Protein AF-A0AAD0PWM8-F1 (afdb_monomer)

Mean predicted aligned error: 6.26 Å

Sequence (193 aa):
MFSSSTVPCSITHVCRHTETVNISYRFTKEKEQEKAALAKTLCSKCSKKLEELFKNPGETVFDLVLPPLRGSDKQVAWANKLRDQRWAHHGALLQTVSLQDDKDPLTLPLYRALLAFGSMDDARFWIDTRDNKLGHWGLKSDVEFFIKEPGYGVVVGEFSPYGRLKKFNPSLLGQIMRAELPTLEASDQPQAV

pLDDT: mean 88.61, std 13.74, range [32.25, 98.19]

Organism: NCBI:txid629260

Foldseek 3Di:
DQDWDWDWDWAQALLRDIDTDIDTDRDPVVVVVVSVVRNLADDPVLLVVLQVCLVPLAQDFAPDPQDQADDPPVLSVVLVVLLVVQSRSLRSNLVVLLPDDPPRSQSLLLNLQSVLSRNDRYSVLSVVCVVPRCGSVLSRVSSSVLSDDPPPPDPDDCNGSLNVCVPPPVVVNVVSNPDDRDDCDDPPDPPDD

Secondary structure (DSSP, 8-state):
--PPEEEEEEEE-TTS-EEEEEEEESSHHHHHHHHHHHTTS--HHHHHHHHHHHHS--SSPP---PPPPBS-HHHHHHHHHHHHHHHHHHHHHHHHHHTS-TTSTTHHHHHHHHHHHHT--BHHHHHHTSSS---HHHHHHHHHHHHSPTT------TTSHHHHHHHH-HHHHHHHHH--PPP----------

Radius of gyration: 19.45 Å; Cα contacts (8 Å, |Δi|>4): 237; chains: 1; bounding box: 32×47×71 Å

Solvent-accessible surface area (backbone atoms only — not comparable to full-atom values): 11086 Å² total; per-residue (Å²): 134,87,72,70,48,72,46,82,39,83,40,58,17,64,58,71,47,71,49,78,44,77,48,73,28,82,47,73,67,53,45,54,50,49,52,57,51,52,28,65,31,66,42,72,68,59,48,49,53,50,44,53,40,60,76,56,22,66,87,58,57,44,94,68,86,62,57,77,56,47,68,54,73,72,45,27,62,52,19,49,59,52,43,57,70,49,39,57,54,48,24,4,30,37,33,53,37,45,73,49,64,80,84,43,71,59,34,61,27,44,39,38,38,38,49,40,54,56,58,56,33,50,15,60,57,45,58,74,32,60,89,62,62,84,42,59,71,51,50,50,52,36,24,43,54,62,62,49,64,94,82,65,89,67,89,62,55,62,87,38,48,62,29,32,26,59,75,78,36,46,67,60,44,54,52,45,73,66,58,74,74,67,77,88,72,76,92,76,71,81,83,83,128

Structure (mmCIF, N/CA/C/O backbone):
data_AF-A0AAD0PWM8-F1
#
_entry.id   AF-A0AAD0PWM8-F1
#
loop_
_atom_site.group_PDB
_atom_site.id
_atom_site.type_symbol
_atom_site.label_atom_id
_atom_site.label_alt_id
_atom_site.label_comp_id
_atom_site.label_asym_id
_atom_site.label_entity_id
_atom_site.label_seq_id
_atom_site.pdbx_PDB_ins_code
_atom_site.Cartn_x
_atom_site.Cartn_y
_atom_site.Cartn_z
_atom_site.occupancy
_atom_site.B_iso_or_equiv
_atom_site.auth_seq_id
_atom_site.auth_comp_id
_atom_site.auth_asym_id
_atom_site.auth_atom_id
_atom_site.pdbx_PDB_model_num
ATOM 1 N N . MET A 1 1 ? 3.452 14.785 -40.583 1.00 53.78 1 MET A N 1
ATOM 2 C CA . MET A 1 1 ? 2.874 13.790 -39.654 1.00 53.78 1 MET A CA 1
ATOM 3 C C . MET A 1 1 ? 4.031 13.023 -39.042 1.00 53.78 1 MET A C 1
ATOM 5 O O . MET A 1 1 ? 4.803 12.456 -39.800 1.00 53.78 1 MET A O 1
ATOM 9 N N . PHE A 1 2 ? 4.216 13.066 -37.723 1.00 58.22 2 PHE A N 1
ATOM 10 C CA . PHE A 1 2 ? 5.246 12.257 -37.065 1.00 58.22 2 PHE A CA 1
ATOM 11 C C . PHE A 1 2 ? 4.626 10.912 -36.682 1.00 58.22 2 PHE A C 1
ATOM 13 O O . PHE A 1 2 ? 3.703 10.876 -35.869 1.00 58.22 2 PHE A O 1
ATOM 20 N N . SER A 1 3 ? 5.086 9.831 -37.309 1.00 76.81 3 SER A N 1
ATOM 21 C CA . SER A 1 3 ? 4.639 8.471 -37.001 1.00 76.81 3 SER A CA 1
ATOM 22 C C . SER A 1 3 ? 5.206 8.025 -35.654 1.00 76.81 3 SER A C 1
ATOM 24 O O . SER A 1 3 ? 6.398 8.183 -35.397 1.00 76.81 3 SER A O 1
ATOM 26 N N . SER A 1 4 ? 4.361 7.468 -34.787 1.00 84.25 4 SER A N 1
ATOM 27 C CA . SER A 1 4 ? 4.814 6.820 -33.555 1.00 84.25 4 SER A CA 1
ATOM 28 C C . SER A 1 4 ? 5.583 5.545 -33.892 1.00 84.25 4 SER A C 1
ATOM 30 O O . SER A 1 4 ? 5.117 4.743 -34.700 1.00 84.25 4 SER A O 1
ATOM 32 N N . SER A 1 5 ? 6.736 5.350 -33.257 1.00 88.75 5 SER A N 1
ATOM 33 C CA . SER A 1 5 ? 7.494 4.099 -33.318 1.00 88.75 5 SER A CA 1
ATOM 34 C C . SER A 1 5 ? 7.204 3.271 -32.071 1.00 88.75 5 SER A C 1
ATOM 36 O O . SER A 1 5 ? 7.132 3.826 -30.975 1.00 88.75 5 SER A O 1
ATOM 38 N N . THR A 1 6 ? 7.068 1.956 -32.224 1.00 93.44 6 THR A N 1
ATOM 39 C CA . THR A 1 6 ? 6.909 1.015 -31.109 1.00 93.44 6 THR A CA 1
ATOM 40 C C . THR A 1 6 ? 8.110 0.088 -31.082 1.00 93.44 6 THR A C 1
ATOM 42 O O . THR A 1 6 ? 8.434 -0.525 -32.097 1.00 93.44 6 THR A O 1
ATOM 45 N N . VAL A 1 7 ? 8.782 -0.011 -29.935 1.00 93.12 7 VAL A N 1
ATOM 46 C CA . VAL A 1 7 ? 9.960 -0.876 -29.778 1.00 93.12 7 VAL A CA 1
ATOM 47 C C . VAL A 1 7 ? 9.882 -1.686 -28.483 1.00 93.12 7 VAL A C 1
ATOM 49 O O . VAL A 1 7 ? 9.453 -1.143 -27.458 1.00 93.12 7 VAL A O 1
ATOM 52 N N . PRO A 1 8 ? 10.325 -2.956 -28.490 1.00 95.62 8 PRO A N 1
ATOM 53 C CA . PRO A 1 8 ? 10.473 -3.726 -27.264 1.00 95.62 8 PRO A CA 1
ATOM 54 C C . PRO A 1 8 ? 11.617 -3.147 -26.424 1.00 95.62 8 PRO A C 1
ATOM 56 O O . PRO A 1 8 ? 12.717 -2.901 -26.922 1.00 95.62 8 PRO A O 1
ATOM 59 N N . CYS A 1 9 ? 11.361 -2.921 -25.139 1.00 94.19 9 CYS A N 1
ATOM 60 C CA . CYS A 1 9 ? 12.338 -2.448 -24.165 1.00 94.19 9 CYS A CA 1
ATOM 61 C C . CYS A 1 9 ? 12.381 -3.401 -22.971 1.00 94.19 9 CYS A C 1
ATOM 63 O O . CYS A 1 9 ? 11.340 -3.748 -22.424 1.00 94.19 9 CYS A O 1
ATOM 65 N N . SER A 1 10 ? 13.583 -3.780 -22.542 1.00 96.62 10 SER A N 1
ATOM 66 C CA . SER A 1 10 ? 13.791 -4.520 -21.294 1.00 96.62 10 SER A CA 1
ATOM 67 C C . SER A 1 10 ? 13.790 -3.546 -20.113 1.00 96.62 10 SER A C 1
ATOM 69 O O . SER A 1 10 ? 14.585 -2.601 -20.107 1.00 96.62 10 SER A O 1
ATOM 71 N N . ILE A 1 11 ? 12.886 -3.744 -19.151 1.00 96.00 11 ILE A N 1
ATOM 72 C CA . ILE A 1 11 ? 12.698 -2.881 -17.978 1.00 96.00 11 ILE A CA 1
ATOM 73 C C . ILE A 1 11 ? 12.864 -3.710 -16.712 1.00 96.00 11 ILE A C 1
ATOM 75 O O . ILE A 1 11 ? 12.186 -4.719 -16.544 1.00 96.00 11 ILE A O 1
ATOM 79 N N . THR A 1 12 ? 13.720 -3.258 -15.797 1.00 95.19 12 THR A N 1
ATOM 80 C CA . THR A 1 12 ? 13.779 -3.787 -14.429 1.00 95.19 12 THR A CA 1
ATOM 81 C C . THR A 1 12 ? 12.863 -2.961 -13.531 1.00 95.19 12 THR A C 1
ATOM 83 O O . THR A 1 12 ? 13.030 -1.750 -13.402 1.00 95.19 12 THR A O 1
ATOM 86 N N . HIS A 1 13 ? 11.882 -3.629 -12.932 1.00 93.88 13 HIS A N 1
ATOM 87 C CA . HIS A 1 13 ? 10.842 -3.038 -12.089 1.00 93.88 13 HIS A CA 1
ATOM 88 C C . HIS A 1 13 ? 11.281 -2.911 -10.627 1.00 93.88 13 HIS A C 1
ATOM 90 O O . HIS A 1 13 ? 12.277 -3.507 -10.212 1.00 93.88 13 HIS A O 1
ATOM 96 N N . VAL A 1 14 ? 10.489 -2.213 -9.802 1.00 92.00 14 VAL A N 1
ATOM 97 C CA . VAL A 1 14 ? 10.793 -2.048 -8.363 1.00 92.00 14 VAL A CA 1
ATOM 98 C C . VAL A 1 14 ? 10.846 -3.384 -7.620 1.00 92.00 14 VAL A C 1
ATOM 100 O O . VAL A 1 14 ? 11.649 -3.557 -6.712 1.00 92.00 14 VAL A O 1
ATOM 103 N N . CYS A 1 15 ? 10.062 -4.371 -8.060 1.00 91.75 15 CYS A N 1
ATOM 104 C CA . CYS A 1 15 ? 10.095 -5.739 -7.537 1.00 91.75 15 CYS A CA 1
ATOM 105 C C . CYS A 1 15 ? 11.317 -6.555 -8.004 1.00 91.75 15 CYS A C 1
ATOM 107 O O . CYS A 1 15 ? 11.337 -7.766 -7.813 1.00 91.75 15 CYS A O 1
ATOM 109 N N . ARG A 1 16 ? 12.306 -5.923 -8.657 1.00 91.56 16 ARG A N 1
ATOM 110 C CA . ARG A 1 16 ? 13.559 -6.510 -9.177 1.00 91.56 16 ARG A CA 1
ATOM 111 C C . ARG A 1 16 ? 13.406 -7.540 -10.301 1.00 91.56 16 ARG A C 1
ATOM 113 O O . ARG A 1 16 ? 14.396 -8.093 -10.766 1.00 91.56 16 ARG A O 1
ATOM 120 N N . HIS A 1 17 ? 12.189 -7.763 -10.784 1.00 93.50 17 HIS A N 1
ATOM 121 C CA . HIS A 1 17 ? 11.943 -8.552 -11.985 1.00 93.50 17 HIS A CA 1
ATOM 122 C C . HIS A 1 17 ? 12.166 -7.711 -13.243 1.00 93.50 17 HIS A C 1
ATOM 124 O O . HIS A 1 17 ? 11.827 -6.525 -13.272 1.00 93.50 17 HIS A O 1
ATOM 130 N N . THR A 1 18 ? 12.680 -8.351 -14.290 1.00 96.06 18 THR A N 1
ATOM 131 C CA . THR A 1 18 ? 12.839 -7.744 -15.613 1.00 96.06 18 THR A CA 1
ATOM 132 C C . THR A 1 18 ? 11.768 -8.275 -16.561 1.00 96.06 18 THR A C 1
ATOM 134 O O . THR A 1 18 ? 11.595 -9.488 -16.668 1.00 96.06 18 THR A O 1
ATOM 137 N N . GLU A 1 19 ? 11.062 -7.387 -17.260 1.00 95.38 19 GLU A N 1
ATOM 138 C CA . GLU A 1 19 ? 10.112 -7.747 -18.320 1.00 95.38 19 GLU A CA 1
ATOM 139 C C . GLU A 1 19 ? 10.361 -6.935 -19.593 1.00 95.38 19 GLU A C 1
ATOM 141 O O . GLU A 1 19 ? 10.941 -5.848 -19.569 1.00 95.38 19 GLU A O 1
ATOM 146 N N . THR A 1 20 ? 9.951 -7.496 -20.732 1.00 96.81 20 THR A N 1
ATOM 147 C CA . THR A 1 20 ? 10.007 -6.798 -22.019 1.00 96.81 20 THR A CA 1
ATOM 148 C C . THR A 1 20 ? 8.669 -6.119 -22.274 1.00 96.81 20 THR A C 1
ATOM 150 O O . THR A 1 20 ? 7.650 -6.796 -22.398 1.00 96.81 20 THR A O 1
ATOM 153 N N . VAL A 1 21 ? 8.679 -4.790 -22.375 1.00 94.88 21 VAL A N 1
ATOM 154 C CA . VAL A 1 21 ? 7.489 -3.962 -22.611 1.00 94.88 21 VAL A CA 1
ATOM 155 C C . VAL A 1 21 ? 7.628 -3.238 -23.944 1.00 94.88 21 VAL A C 1
ATOM 157 O O . VAL A 1 21 ? 8.684 -2.689 -24.262 1.00 94.88 21 VAL A O 1
ATOM 160 N N . ASN A 1 22 ? 6.555 -3.219 -24.731 1.00 95.25 22 ASN A N 1
ATOM 161 C CA . ASN A 1 22 ? 6.502 -2.442 -25.964 1.00 95.25 22 ASN A CA 1
ATOM 162 C C . ASN A 1 22 ? 6.200 -0.979 -25.638 1.00 95.25 22 ASN A C 1
ATOM 164 O O . ASN A 1 22 ? 5.104 -0.659 -25.184 1.00 95.25 22 ASN A O 1
ATOM 168 N N . ILE A 1 23 ? 7.161 -0.093 -25.896 1.00 94.12 23 ILE A N 1
ATOM 169 C CA . ILE A 1 23 ? 7.011 1.347 -25.670 1.00 94.12 23 ILE A CA 1
ATOM 170 C C . ILE A 1 23 ? 6.749 2.026 -27.006 1.00 94.12 23 ILE A C 1
ATOM 172 O O . ILE A 1 23 ? 7.560 1.926 -27.930 1.00 94.12 23 ILE A O 1
ATOM 176 N N . SER A 1 24 ? 5.620 2.728 -27.086 1.00 92.69 24 SER A N 1
ATOM 177 C CA . SER A 1 24 ? 5.262 3.564 -28.231 1.00 92.69 24 SER A CA 1
ATOM 178 C C . SER A 1 24 ? 5.636 5.012 -27.940 1.00 92.69 24 SER A C 1
ATOM 180 O O . SER A 1 24 ? 5.216 5.561 -26.927 1.00 92.69 24 SER A O 1
ATOM 182 N N . TYR A 1 25 ? 6.425 5.634 -28.813 1.00 92.44 25 TYR A N 1
ATOM 183 C CA . TYR A 1 25 ? 6.934 6.990 -28.611 1.00 92.44 25 TYR A CA 1
ATOM 184 C C . TYR A 1 25 ? 7.015 7.763 -29.929 1.00 92.44 25 TYR A C 1
ATOM 186 O O . TYR A 1 25 ? 7.121 7.179 -31.011 1.00 92.44 25 TYR A O 1
ATOM 194 N N . ARG A 1 26 ? 6.974 9.095 -29.844 1.00 90.31 26 ARG A N 1
ATOM 195 C CA . ARG A 1 26 ? 7.242 10.001 -30.973 1.00 90.31 26 ARG A CA 1
ATOM 196 C C . ARG A 1 26 ? 8.658 10.557 -30.899 1.00 90.31 26 ARG A C 1
ATOM 198 O O . ARG A 1 26 ? 9.306 10.717 -31.927 1.00 90.31 26 ARG A O 1
ATOM 205 N N . PHE A 1 27 ? 9.154 10.796 -29.684 1.00 91.81 27 PHE A N 1
ATOM 206 C CA . PHE A 1 27 ? 10.503 11.303 -29.433 1.00 91.81 27 PHE A CA 1
ATOM 207 C C . PHE A 1 27 ? 11.272 10.404 -28.462 1.00 91.81 27 PHE A C 1
ATOM 209 O O . PHE A 1 27 ? 10.703 9.859 -27.519 1.00 91.81 27 PHE A O 1
ATOM 216 N N . THR A 1 28 ? 12.592 10.298 -28.629 1.00 89.56 28 THR A N 1
ATOM 217 C CA . THR A 1 28 ? 13.455 9.488 -27.745 1.00 89.56 28 THR A CA 1
ATOM 218 C C . THR A 1 28 ? 13.319 9.878 -26.270 1.00 89.56 28 THR A C 1
ATOM 220 O O . THR A 1 28 ? 13.382 9.020 -25.395 1.00 89.56 28 THR A O 1
ATOM 223 N N . LYS A 1 29 ? 13.067 11.162 -25.981 1.00 92.56 29 LYS A N 1
ATOM 224 C CA . LYS A 1 29 ? 12.818 11.645 -24.617 1.00 92.56 29 LYS A CA 1
ATOM 225 C C . LYS A 1 29 ? 11.582 10.999 -23.982 1.00 92.56 29 LYS A C 1
ATOM 227 O O . LYS A 1 29 ? 11.647 10.628 -22.817 1.00 92.56 29 LYS A O 1
ATOM 232 N N . GLU A 1 30 ? 10.491 10.840 -24.732 1.00 91.88 30 GLU A N 1
ATOM 233 C CA . GLU A 1 30 ? 9.262 10.196 -24.241 1.00 91.88 30 GLU A CA 1
ATOM 234 C C . GLU A 1 30 ? 9.515 8.721 -23.929 1.00 91.88 30 GLU A C 1
ATOM 236 O O . GLU A 1 30 ? 9.108 8.236 -22.881 1.00 91.88 30 GLU A O 1
ATOM 241 N N . LYS A 1 31 ? 10.270 8.028 -24.791 1.00 92.56 31 LYS A N 1
ATOM 242 C CA . LYS A 1 31 ? 10.689 6.646 -24.539 1.00 92.56 31 LYS A CA 1
ATOM 243 C C . LYS A 1 31 ? 11.446 6.519 -23.217 1.00 92.56 31 LYS A C 1
ATOM 245 O O . LYS A 1 31 ? 11.129 5.642 -22.422 1.00 92.56 31 LYS A O 1
ATOM 250 N N . GLU A 1 32 ? 12.447 7.364 -22.972 1.00 93.69 32 GLU A N 1
ATOM 251 C CA . GLU A 1 32 ? 13.223 7.287 -21.727 1.00 93.69 32 GLU A CA 1
ATOM 252 C C . GLU A 1 32 ? 12.395 7.686 -20.495 1.00 93.69 32 GLU A C 1
ATOM 254 O O . GLU A 1 32 ? 12.563 7.095 -19.429 1.00 93.69 32 GLU A O 1
ATOM 259 N N . GLN A 1 33 ? 11.451 8.622 -20.638 1.00 92.25 33 GLN A N 1
ATOM 260 C CA . GLN A 1 33 ? 10.490 8.949 -19.581 1.00 92.25 33 GLN A CA 1
ATOM 261 C C . GLN A 1 33 ? 9.572 7.765 -19.256 1.00 92.25 33 GLN A C 1
ATOM 263 O O . GLN A 1 33 ? 9.393 7.455 -18.080 1.00 92.25 33 GLN A O 1
ATOM 268 N N . GLU A 1 34 ? 9.055 7.073 -20.271 1.00 93.25 34 GLU A N 1
ATOM 269 C CA . GLU A 1 34 ? 8.207 5.892 -20.101 1.00 93.25 34 GLU A CA 1
ATOM 270 C C . GLU A 1 34 ? 8.982 4.742 -19.450 1.00 93.25 34 GLU A C 1
ATOM 272 O O . GLU A 1 34 ? 8.522 4.155 -18.473 1.00 93.25 34 GLU A O 1
ATOM 277 N N . LYS A 1 35 ? 10.217 4.474 -19.900 1.00 93.88 35 LYS A N 1
ATOM 278 C CA . LYS A 1 35 ? 11.105 3.490 -19.257 1.00 93.88 35 LYS A CA 1
ATOM 279 C C . LYS A 1 35 ? 11.314 3.810 -17.778 1.00 93.88 35 LYS A C 1
ATOM 281 O O . LYS A 1 35 ? 11.214 2.924 -16.932 1.00 93.88 35 LYS A O 1
ATOM 286 N N . ALA A 1 36 ? 11.590 5.077 -17.464 1.00 91.44 36 ALA A N 1
ATOM 287 C CA . ALA A 1 36 ? 11.776 5.524 -16.091 1.00 91.44 36 ALA A CA 1
ATOM 288 C C . ALA A 1 36 ? 10.483 5.423 -15.265 1.00 91.44 36 ALA A C 1
ATOM 290 O O . ALA A 1 36 ? 10.559 5.153 -14.070 1.00 91.44 36 ALA A O 1
ATOM 291 N N . ALA A 1 37 ? 9.308 5.637 -15.861 1.00 90.06 37 ALA A N 1
ATOM 292 C CA . ALA A 1 37 ? 8.022 5.463 -15.191 1.00 90.06 37 ALA A CA 1
ATOM 293 C C . ALA A 1 37 ? 7.735 3.981 -14.902 1.00 90.06 37 ALA A C 1
ATOM 295 O O . ALA A 1 37 ? 7.437 3.634 -13.760 1.00 90.06 37 ALA A O 1
ATOM 296 N N . LEU A 1 38 ? 7.914 3.103 -15.892 1.00 92.75 38 LEU A N 1
ATOM 297 C CA . LEU A 1 38 ? 7.702 1.659 -15.758 1.00 92.75 38 LEU A CA 1
ATOM 298 C C . LEU A 1 38 ? 8.640 1.030 -14.724 1.00 92.75 38 LEU A C 1
ATOM 300 O O . LEU A 1 38 ? 8.181 0.255 -13.885 1.00 92.75 38 LEU A O 1
ATOM 304 N N . ALA A 1 39 ? 9.912 1.445 -14.687 1.00 92.44 39 ALA A N 1
ATOM 305 C CA . ALA A 1 39 ? 10.880 0.993 -13.684 1.00 92.44 39 ALA A CA 1
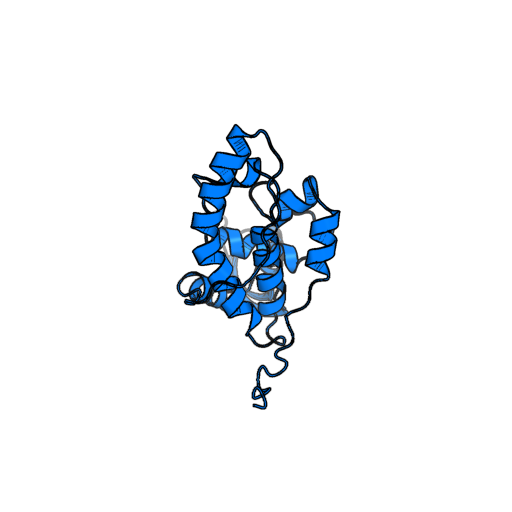ATOM 306 C C . ALA A 1 39 ? 10.442 1.288 -12.234 1.00 92.44 39 ALA A C 1
ATOM 308 O O . ALA A 1 39 ? 10.913 0.646 -11.299 1.00 92.44 39 ALA A O 1
ATOM 309 N N . LYS A 1 40 ? 9.511 2.235 -12.036 1.00 90.12 40 LYS A N 1
ATOM 310 C CA . LYS A 1 40 ? 8.940 2.613 -10.732 1.00 90.12 40 LYS A CA 1
ATOM 311 C C . LYS A 1 40 ? 7.657 1.849 -10.392 1.00 90.12 40 LYS A C 1
ATOM 313 O O . LYS A 1 40 ? 7.026 2.171 -9.391 1.00 90.12 40 LYS A O 1
ATOM 318 N N . THR A 1 41 ? 7.243 0.874 -11.187 1.00 92.75 41 THR A N 1
ATOM 319 C CA . THR A 1 41 ? 6.013 0.101 -10.955 1.00 92.75 41 THR A CA 1
ATOM 320 C C . THR A 1 41 ? 6.329 -1.369 -10.722 1.00 92.75 41 THR A C 1
ATOM 322 O O . THR A 1 41 ? 7.420 -1.821 -11.071 1.00 92.75 41 THR A O 1
ATOM 325 N N . LEU A 1 42 ? 5.403 -2.128 -10.128 1.00 94.50 42 LEU A N 1
ATOM 326 C CA . LEU A 1 42 ? 5.497 -3.594 -10.132 1.00 94.50 42 LEU A CA 1
ATOM 327 C C . LEU A 1 42 ? 5.470 -4.127 -11.570 1.00 94.50 42 LEU A C 1
ATOM 329 O O . LEU A 1 42 ? 4.742 -3.594 -12.405 1.00 94.50 42 LEU A O 1
ATOM 333 N N . 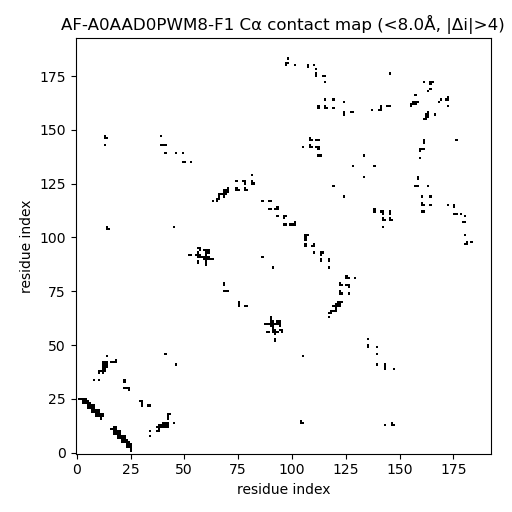CYS A 1 43 ? 6.200 -5.214 -11.834 1.00 95.12 43 CYS A N 1
ATOM 334 C CA . CYS A 1 43 ? 6.060 -5.932 -13.100 1.00 95.12 43 CYS A CA 1
ATOM 335 C C . CYS A 1 43 ? 4.661 -6.555 -13.223 1.00 95.12 43 CYS A C 1
ATOM 337 O O . CYS A 1 43 ? 3.958 -6.771 -12.224 1.00 95.12 43 CYS A O 1
ATOM 339 N N . SER A 1 44 ? 4.272 -6.913 -14.445 1.00 95.38 44 SER A N 1
ATOM 340 C CA . SER A 1 44 ? 2.969 -7.513 -14.746 1.00 95.38 44 SER A CA 1
ATOM 341 C C . SER A 1 44 ? 2.672 -8.770 -13.915 1.00 95.38 44 SER A C 1
ATOM 343 O O . SER A 1 44 ? 1.560 -8.923 -13.408 1.00 95.38 44 SER A O 1
ATOM 345 N N . LYS A 1 45 ? 3.669 -9.642 -13.702 1.00 95.75 45 LYS A N 1
ATOM 346 C CA . LYS A 1 45 ? 3.534 -10.869 -12.896 1.00 95.75 45 LYS A CA 1
ATOM 347 C C . LYS A 1 45 ? 3.221 -10.566 -11.427 1.00 95.75 45 LYS A C 1
ATOM 349 O O . LYS A 1 45 ? 2.278 -11.132 -10.881 1.00 95.75 45 LYS A O 1
ATOM 354 N N . CYS A 1 46 ? 3.972 -9.661 -10.794 1.00 95.19 46 CYS A N 1
ATOM 355 C CA . CYS A 1 46 ? 3.730 -9.268 -9.401 1.00 95.19 46 CYS A CA 1
ATOM 356 C C . CYS A 1 46 ? 2.397 -8.531 -9.244 1.00 95.19 46 CYS A C 1
ATOM 358 O O . CYS A 1 46 ? 1.689 -8.756 -8.267 1.00 95.19 46 CYS A O 1
ATOM 360 N N . SER A 1 47 ? 2.030 -7.690 -10.217 1.00 95.56 47 SER A N 1
ATOM 361 C CA . SER A 1 47 ? 0.738 -7.001 -10.218 1.00 95.56 47 SER A CA 1
ATOM 362 C C . SER A 1 47 ? -0.432 -7.987 -10.276 1.00 95.56 47 SER A C 1
ATOM 364 O O . SER A 1 47 ? -1.379 -7.837 -9.510 1.00 95.56 47 SER A O 1
ATOM 366 N N . LYS A 1 48 ? -0.358 -9.009 -11.142 1.00 96.06 48 LYS A N 1
ATOM 367 C CA . LYS A 1 48 ? -1.379 -10.066 -11.232 1.00 96.06 48 LYS A CA 1
ATOM 368 C C . LYS A 1 48 ? -1.451 -10.904 -9.961 1.00 96.06 48 LYS A C 1
ATOM 370 O O . LYS A 1 48 ? -2.543 -11.115 -9.451 1.00 96.06 48 LYS A O 1
ATOM 375 N N . LYS A 1 49 ? -0.302 -11.304 -9.403 1.00 94.94 49 LYS A N 1
ATOM 376 C CA . LYS A 1 49 ? -0.261 -12.031 -8.125 1.00 94.94 49 LYS A CA 1
ATOM 377 C C . LYS A 1 49 ? -0.951 -11.236 -7.008 1.00 94.94 49 LYS A C 1
ATOM 379 O O . LYS A 1 49 ? -1.751 -11.796 -6.269 1.00 94.94 49 LYS A O 1
ATOM 384 N N . LEU A 1 50 ? -0.676 -9.933 -6.893 1.00 95.69 50 LEU A N 1
ATOM 385 C CA . LEU A 1 50 ? -1.342 -9.069 -5.910 1.00 95.69 50 LEU A CA 1
ATOM 386 C C . LEU A 1 50 ? -2.856 -9.028 -6.139 1.00 95.69 50 LEU A C 1
ATOM 388 O O . LEU A 1 50 ? -3.618 -9.137 -5.185 1.00 95.69 50 LEU A O 1
ATOM 392 N N . GLU A 1 51 ? -3.296 -8.887 -7.390 1.00 96.69 51 GLU A N 1
ATOM 393 C CA . GLU A 1 51 ? -4.718 -8.887 -7.741 1.00 96.69 51 GLU A CA 1
ATOM 394 C C . GLU A 1 51 ? -5.409 -10.210 -7.367 1.00 96.69 51 GLU A C 1
ATOM 396 O O . GLU A 1 51 ? -6.506 -10.192 -6.811 1.00 96.69 51 GLU A O 1
ATOM 401 N N . GLU A 1 52 ? -4.769 -11.348 -7.636 1.00 95.88 52 GLU A N 1
ATOM 402 C CA . GLU A 1 52 ? -5.270 -12.682 -7.287 1.00 95.88 52 GLU A CA 1
ATOM 403 C C . GLU A 1 52 ? -5.384 -12.874 -5.773 1.00 95.88 52 GLU A C 1
ATOM 405 O O . GLU A 1 52 ? -6.418 -13.349 -5.297 1.00 95.88 52 GLU A O 1
ATOM 410 N N . LEU A 1 53 ? -4.367 -12.443 -5.020 1.00 94.81 53 LEU A N 1
ATOM 411 C CA . LEU A 1 53 ? -4.390 -12.451 -3.556 1.00 94.81 53 LEU A CA 1
ATOM 412 C C . LEU A 1 53 ? -5.480 -11.529 -3.009 1.00 94.81 53 LEU A C 1
ATOM 414 O O . LEU A 1 53 ? -6.205 -11.904 -2.097 1.00 94.81 53 LEU A O 1
ATOM 418 N N . PHE A 1 54 ? -5.649 -10.340 -3.587 1.00 96.00 54 PHE A N 1
ATOM 419 C CA . PHE A 1 54 ? -6.700 -9.414 -3.172 1.00 96.00 54 PHE A CA 1
ATOM 420 C C . PHE A 1 54 ? -8.100 -9.972 -3.455 1.00 96.00 54 PHE A C 1
ATOM 422 O O . PHE A 1 54 ? -9.017 -9.786 -2.667 1.00 96.00 54 PHE A O 1
ATOM 429 N N . LYS A 1 55 ? -8.296 -10.677 -4.573 1.00 96.12 55 LYS A N 1
ATOM 430 C CA . LYS A 1 55 ? -9.577 -11.335 -4.874 1.00 96.12 55 LYS A CA 1
ATOM 431 C C . LYS A 1 55 ? -9.874 -12.488 -3.914 1.00 96.12 55 LYS A C 1
ATOM 433 O O . LYS A 1 55 ? -11.039 -12.702 -3.591 1.00 96.12 55 LYS A O 1
ATOM 438 N N . ASN A 1 56 ? -8.838 -13.189 -3.454 1.00 94.88 56 ASN A N 1
ATOM 439 C CA . ASN A 1 56 ? -8.941 -14.362 -2.589 1.00 94.88 56 ASN A CA 1
ATOM 440 C C . ASN A 1 56 ? -8.069 -14.174 -1.332 1.00 94.88 56 ASN A C 1
ATOM 442 O O . ASN A 1 56 ? -7.021 -14.810 -1.214 1.00 94.88 56 ASN A O 1
ATOM 446 N N . PRO A 1 57 ? -8.474 -13.299 -0.391 1.00 91.62 57 PRO A N 1
ATOM 447 C CA . PRO A 1 57 ? -7.641 -12.903 0.745 1.00 91.62 57 PRO A CA 1
ATOM 448 C C . PRO A 1 57 ? -7.459 -14.006 1.798 1.00 91.62 57 PRO A C 1
ATOM 450 O O . PRO A 1 57 ? -6.663 -13.825 2.710 1.00 91.62 57 PRO A O 1
ATOM 453 N N . GLY A 1 58 ? -8.165 -15.134 1.688 1.00 92.50 58 GLY A N 1
ATOM 454 C CA . GLY A 1 58 ? -8.251 -16.166 2.723 1.00 92.50 58 GLY A CA 1
ATOM 455 C C . GLY A 1 58 ? -9.451 -15.959 3.651 1.00 92.50 58 GLY A C 1
ATOM 456 O O . GLY A 1 58 ? -10.232 -15.023 3.477 1.00 92.50 58 GLY A O 1
ATOM 457 N N . GLU A 1 59 ? -9.610 -16.861 4.619 1.00 91.00 59 GLU A N 1
ATOM 458 C CA . GLU A 1 59 ? -10.768 -16.886 5.530 1.00 91.00 59 GLU A CA 1
ATOM 459 C C . GLU A 1 59 ? -10.425 -16.391 6.942 1.00 91.00 59 GLU A C 1
ATOM 461 O O . GLU A 1 59 ? -11.264 -15.798 7.620 1.00 91.00 59 GLU A O 1
ATOM 466 N N . THR A 1 60 ? -9.181 -16.594 7.377 1.00 93.19 60 THR A N 1
ATOM 467 C CA . THR A 1 60 ? -8.721 -16.236 8.722 1.00 93.19 60 THR A CA 1
ATOM 468 C C . THR A 1 60 ? -8.195 -14.811 8.750 1.00 93.19 60 THR A C 1
ATOM 470 O O . THR A 1 60 ? -7.287 -14.481 7.995 1.00 93.19 60 THR A O 1
ATOM 473 N N . VAL A 1 61 ? -8.718 -13.982 9.653 1.00 93.94 61 VAL A N 1
ATOM 474 C CA . VAL A 1 61 ? -8.245 -12.607 9.871 1.00 93.94 61 VAL A CA 1
ATOM 475 C C . VAL A 1 61 ? -7.015 -12.621 10.777 1.00 93.94 61 VAL A C 1
ATOM 477 O O . VAL A 1 61 ? -7.040 -13.247 11.833 1.00 93.94 61 VAL A O 1
ATOM 480 N N . PHE A 1 62 ? -5.959 -11.909 10.381 1.00 93.06 62 PHE A N 1
ATOM 481 C CA . PHE A 1 62 ? -4.754 -11.743 11.193 1.00 93.06 62 PHE A CA 1
ATOM 482 C C . PHE A 1 62 ? -5.082 -11.055 12.523 1.00 93.06 62 PHE A C 1
ATOM 484 O O . PHE A 1 62 ? -5.741 -10.007 12.530 1.00 93.06 62 PHE A O 1
ATOM 491 N N . ASP A 1 63 ? -4.583 -11.615 13.627 1.00 90.00 63 ASP A N 1
ATOM 492 C CA . ASP A 1 63 ? -4.783 -11.096 14.986 1.00 90.00 63 ASP A CA 1
ATOM 493 C C . ASP A 1 63 ? -3.900 -9.864 15.248 1.00 90.00 63 ASP A C 1
ATOM 495 O O . ASP A 1 63 ? -2.915 -9.883 15.986 1.00 90.00 63 ASP A O 1
ATOM 499 N N . LEU A 1 64 ? -4.217 -8.771 14.550 1.00 91.12 64 LEU A N 1
ATOM 500 C CA . LEU A 1 64 ? -3.599 -7.471 14.767 1.00 91.12 64 LEU A CA 1
ATOM 501 C C . LEU A 1 64 ? -4.414 -6.695 15.798 1.00 91.12 64 LEU A C 1
ATOM 503 O O . LEU A 1 64 ? -5.578 -6.362 15.559 1.00 91.12 64 LEU A O 1
ATOM 507 N N . VAL A 1 65 ? -3.767 -6.290 16.889 1.00 92.50 65 VAL A N 1
ATOM 508 C CA . VAL A 1 65 ? -4.353 -5.335 17.833 1.00 92.50 65 VAL A CA 1
ATOM 509 C C . VAL A 1 65 ? -4.486 -3.973 17.145 1.00 92.50 65 VAL A C 1
ATOM 511 O O . VAL A 1 65 ? -3.511 -3.236 16.985 1.00 92.50 65 VAL A O 1
ATOM 514 N N . LEU A 1 66 ? -5.705 -3.633 16.720 1.00 93.19 66 LEU A N 1
ATOM 515 C CA . LEU A 1 66 ? -5.988 -2.365 16.052 1.00 93.19 66 LEU A CA 1
ATOM 516 C C . LEU A 1 66 ? -5.876 -1.197 17.049 1.00 93.19 66 LEU A C 1
ATOM 518 O O . LEU A 1 66 ? -6.557 -1.207 18.078 1.00 93.19 66 LEU A O 1
ATOM 522 N N . PRO A 1 67 ? -5.081 -0.150 16.756 1.00 94.81 67 PRO A N 1
ATOM 523 C CA . PRO A 1 67 ? -4.882 0.952 17.691 1.00 94.81 67 PRO A CA 1
ATOM 524 C C . PRO A 1 67 ? -6.178 1.747 17.920 1.00 94.81 67 PRO A C 1
ATOM 526 O O . PRO A 1 67 ? -7.049 1.788 17.045 1.00 94.81 67 PRO A O 1
ATOM 529 N N . PRO A 1 68 ? -6.342 2.426 19.065 1.00 96.00 68 PRO A N 1
ATOM 530 C CA . PRO A 1 68 ? -7.454 3.351 19.249 1.00 96.00 68 PRO A CA 1
ATOM 531 C C . PRO A 1 68 ? -7.380 4.495 18.226 1.00 96.00 68 PRO A C 1
ATOM 533 O O . PRO A 1 68 ? -6.303 5.013 17.934 1.00 96.00 68 PRO A O 1
ATOM 536 N N . LEU A 1 69 ? -8.531 4.896 17.676 1.00 96.81 69 LEU A N 1
ATOM 537 C CA . LEU A 1 69 ? -8.589 5.977 16.691 1.00 96.81 69 LEU A CA 1
ATOM 538 C C . LEU A 1 69 ? -8.535 7.357 17.363 1.00 96.81 69 LEU A C 1
ATOM 540 O O . LEU A 1 69 ? -9.223 7.615 18.348 1.00 96.81 69 LEU A O 1
ATOM 544 N N . ARG A 1 70 ? -7.770 8.271 16.768 1.00 95.69 70 ARG A N 1
ATOM 545 C CA . ARG A 1 70 ? -7.677 9.693 17.098 1.00 95.69 70 ARG A CA 1
ATOM 546 C C . ARG A 1 70 ? -8.710 10.485 16.297 1.00 95.69 70 ARG A C 1
ATOM 548 O O . ARG A 1 70 ? -8.824 10.323 15.082 1.00 95.69 70 ARG A O 1
ATOM 555 N N . GLY A 1 71 ? -9.442 11.373 16.962 1.00 95.69 71 GLY A N 1
ATOM 556 C CA . GLY A 1 71 ? -10.477 12.218 16.361 1.00 95.69 71 GLY A CA 1
ATOM 557 C C . GLY A 1 71 ? -11.487 12.686 17.407 1.00 95.69 71 GLY A C 1
ATOM 558 O O . GLY A 1 71 ? -11.304 12.434 18.593 1.00 95.69 71 GLY A O 1
ATOM 559 N N . SER A 1 72 ? -12.559 13.358 16.979 1.00 97.44 72 SER A N 1
ATOM 560 C CA . SER A 1 72 ? -13.699 13.610 17.879 1.00 97.44 72 SER A CA 1
ATOM 561 C C . SER A 1 72 ? -14.501 12.328 18.122 1.00 97.44 72 SER A C 1
ATOM 563 O O . SER A 1 72 ? -14.539 11.465 17.246 1.00 97.44 72 SER A O 1
ATOM 565 N N . ASP A 1 73 ? -15.216 12.228 19.244 1.00 96.88 73 ASP A N 1
ATOM 566 C CA . ASP A 1 73 ? -16.008 11.035 19.600 1.00 96.88 73 ASP A CA 1
ATOM 567 C C . ASP A 1 73 ? -16.957 10.592 18.479 1.00 96.88 73 ASP A C 1
ATOM 569 O O . ASP A 1 73 ? -17.059 9.408 18.153 1.00 96.88 73 ASP A O 1
ATOM 573 N N . LYS A 1 74 ? -17.602 11.559 17.810 1.00 95.81 74 LYS A N 1
ATOM 574 C CA . LYS A 1 74 ? -18.476 11.296 16.657 1.00 95.81 74 LYS A CA 1
ATOM 575 C C . LYS A 1 74 ? -17.708 10.706 15.471 1.00 95.81 74 LYS A C 1
ATOM 577 O O . LYS A 1 74 ? -18.202 9.785 14.824 1.00 95.81 74 LYS A O 1
ATOM 582 N N . GLN A 1 75 ? -16.514 11.227 15.180 1.00 97.62 75 GLN A N 1
ATOM 583 C CA . GLN A 1 75 ? -15.662 10.703 14.109 1.00 97.62 75 GLN A CA 1
ATOM 584 C C . GLN A 1 75 ? -15.151 9.307 14.448 1.00 97.62 75 GLN A C 1
ATOM 586 O O . GLN A 1 75 ? -15.230 8.426 13.602 1.00 97.62 75 GLN A O 1
ATOM 591 N N . VAL A 1 76 ? -14.682 9.091 15.676 1.00 98.19 76 VAL A N 1
ATOM 592 C CA . VAL A 1 76 ? -14.156 7.803 16.142 1.00 98.19 76 VAL A CA 1
ATOM 593 C C . VAL A 1 76 ? -15.228 6.718 16.071 1.00 98.19 76 VAL A C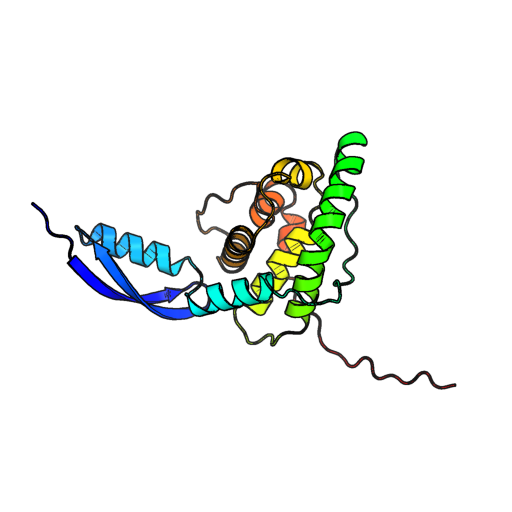 1
ATOM 595 O O . VAL A 1 76 ? -14.985 5.657 15.498 1.00 98.19 76 VAL A O 1
ATOM 598 N N . ALA A 1 77 ? -16.438 6.993 16.564 1.00 97.00 77 ALA A N 1
ATOM 599 C CA . ALA A 1 77 ? -17.540 6.033 16.526 1.00 97.00 77 ALA A CA 1
ATOM 600 C C . ALA A 1 77 ? -17.907 5.609 15.092 1.00 97.00 77 ALA A C 1
ATOM 602 O O . ALA A 1 77 ? -18.175 4.434 14.839 1.00 97.00 77 ALA A O 1
ATOM 603 N N . TRP A 1 78 ? -17.907 6.544 14.138 1.00 96.75 78 TRP A N 1
ATOM 604 C CA . TRP A 1 78 ? -18.172 6.227 12.733 1.00 96.75 78 TRP A CA 1
ATOM 605 C C . TRP A 1 78 ? -16.988 5.520 12.062 1.00 96.75 78 TRP A C 1
ATOM 607 O O . TRP A 1 78 ? -17.174 4.516 11.374 1.00 96.75 78 TRP A O 1
ATOM 617 N N . ALA A 1 79 ? -15.772 6.008 12.294 1.00 97.56 79 ALA A N 1
ATOM 618 C CA . ALA A 1 79 ? -14.553 5.466 11.716 1.00 97.56 79 ALA A CA 1
ATOM 619 C C . ALA A 1 79 ? -14.289 4.022 12.158 1.00 97.56 79 ALA A C 1
ATOM 621 O O . ALA A 1 79 ? -13.882 3.222 11.324 1.00 97.56 79 ALA A O 1
ATOM 622 N N . ASN A 1 80 ? -14.600 3.655 13.407 1.00 97.44 80 ASN A N 1
ATOM 623 C CA . ASN A 1 80 ? -14.516 2.263 13.863 1.00 97.44 80 ASN A CA 1
ATOM 624 C C . ASN A 1 80 ? -15.403 1.338 13.019 1.00 97.44 80 ASN A C 1
ATOM 626 O O . ASN A 1 80 ? -14.912 0.346 12.496 1.00 97.44 80 ASN A O 1
ATOM 630 N N . LYS A 1 81 ? -16.663 1.718 12.755 1.00 95.94 81 LYS A N 1
ATOM 631 C CA . LYS A 1 81 ? -17.557 0.924 11.889 1.00 95.94 81 LYS A CA 1
ATOM 632 C C . LYS A 1 81 ? -16.981 0.735 10.483 1.00 95.94 81 LYS A C 1
ATOM 634 O O . LYS A 1 81 ? -17.078 -0.348 9.916 1.00 95.94 81 LYS A O 1
ATOM 639 N N . LEU A 1 82 ? -16.394 1.791 9.913 1.00 95.69 82 LEU A N 1
ATOM 640 C CA . LEU A 1 82 ? -15.757 1.733 8.594 1.00 95.69 82 LEU A CA 1
ATOM 641 C C . LEU A 1 82 ? -14.498 0.858 8.610 1.00 95.69 82 LEU A C 1
ATOM 643 O O . LEU A 1 82 ? -14.259 0.120 7.654 1.00 95.69 82 LEU A O 1
ATOM 647 N N . ARG A 1 83 ? -13.702 0.941 9.680 1.00 96.06 83 ARG A N 1
ATOM 648 C CA . ARG A 1 83 ? -12.492 0.146 9.873 1.00 96.06 83 ARG A CA 1
ATOM 649 C C . ARG A 1 83 ? -12.820 -1.335 9.986 1.00 96.06 83 ARG A C 1
ATOM 651 O O . ARG A 1 83 ? -12.260 -2.105 9.216 1.00 96.06 83 ARG A O 1
ATOM 658 N N . ASP A 1 84 ? -13.767 -1.719 10.835 1.00 93.19 84 ASP A N 1
ATOM 659 C CA . ASP A 1 84 ? -14.127 -3.125 11.066 1.00 93.19 84 ASP A CA 1
ATOM 660 C C . ASP A 1 84 ? -14.610 -3.802 9.773 1.00 93.19 84 ASP A C 1
ATOM 662 O O . ASP A 1 84 ? -14.149 -4.884 9.410 1.00 93.19 84 ASP A O 1
ATOM 666 N N . GLN A 1 85 ? -15.457 -3.110 8.999 1.00 91.62 85 GLN A N 1
ATOM 667 C CA . GLN A 1 85 ? -15.944 -3.597 7.701 1.00 91.62 85 GLN A CA 1
ATOM 668 C C . GLN A 1 85 ? -14.820 -3.864 6.694 1.00 91.62 85 GLN A C 1
ATOM 670 O O . GLN A 1 85 ? -14.929 -4.749 5.847 1.00 91.62 85 GLN A O 1
ATOM 675 N N . ARG A 1 86 ? -13.753 -3.065 6.736 1.00 92.44 86 ARG A N 1
ATOM 676 C CA . ARG A 1 86 ? -12.638 -3.155 5.784 1.00 92.44 86 ARG A CA 1
ATOM 677 C C . ARG A 1 86 ? -11.551 -4.100 6.260 1.00 92.44 86 ARG A C 1
ATOM 679 O O . ARG A 1 86 ? -10.898 -4.735 5.428 1.00 92.44 86 ARG A O 1
ATOM 686 N N . TRP A 1 87 ? -11.358 -4.166 7.574 1.00 94.25 87 TRP A N 1
ATOM 687 C CA . TRP A 1 87 ? -10.334 -4.979 8.199 1.00 94.25 87 TRP A CA 1
ATOM 688 C C . TRP A 1 87 ? -10.613 -6.466 8.038 1.00 94.25 87 TRP A C 1
ATOM 690 O O . TRP A 1 87 ? -9.667 -7.212 7.853 1.00 94.25 87 TRP A O 1
ATOM 700 N N . ALA A 1 88 ? -11.876 -6.897 7.969 1.00 93.38 88 ALA A N 1
ATOM 701 C CA . ALA A 1 88 ? -12.193 -8.295 7.671 1.00 93.38 88 ALA A CA 1
ATOM 702 C C . ALA A 1 88 ? -11.478 -8.800 6.398 1.00 93.38 88 ALA A C 1
ATOM 704 O O . ALA A 1 88 ? -10.809 -9.827 6.418 1.00 93.38 88 ALA A O 1
ATOM 705 N N . HIS A 1 89 ? -11.537 -8.032 5.306 1.00 94.75 89 HIS A N 1
ATOM 706 C CA . HIS A 1 89 ? -10.881 -8.399 4.048 1.00 94.75 89 HIS A CA 1
ATOM 707 C C . HIS A 1 89 ? -9.356 -8.204 4.094 1.00 94.75 89 HIS A C 1
ATOM 709 O O . HIS A 1 89 ? -8.596 -9.087 3.707 1.00 94.75 89 HIS A O 1
ATOM 715 N N . HIS A 1 90 ? -8.890 -7.040 4.558 1.00 96.12 90 HIS A N 1
ATOM 716 C CA . HIS A 1 90 ? -7.459 -6.708 4.536 1.00 96.12 90 HIS A CA 1
ATOM 717 C C . HIS A 1 90 ? -6.656 -7.469 5.591 1.00 96.12 90 HIS A C 1
ATOM 719 O O . HIS A 1 90 ? -5.500 -7.799 5.355 1.00 96.12 90 HIS A O 1
ATOM 725 N N . GLY A 1 91 ? -7.262 -7.760 6.737 1.00 96.12 91 GLY A N 1
ATOM 726 C CA . GLY A 1 91 ? -6.692 -8.587 7.788 1.00 96.12 91 GLY A CA 1
ATOM 727 C C . GLY A 1 91 ? -6.628 -10.057 7.378 1.00 96.12 91 GLY A C 1
ATOM 728 O O . GLY A 1 91 ? -5.643 -10.714 7.695 1.00 96.12 91 GLY A O 1
ATOM 729 N N . ALA A 1 92 ? -7.599 -10.562 6.605 1.00 96.56 92 ALA A N 1
ATOM 730 C CA . ALA A 1 92 ? -7.471 -11.883 5.986 1.00 96.56 92 ALA A CA 1
ATOM 731 C C . ALA A 1 92 ? -6.308 -11.925 4.988 1.00 96.56 92 ALA A C 1
ATOM 733 O O . ALA A 1 92 ? -5.438 -12.793 5.061 1.00 96.56 92 ALA A O 1
ATOM 734 N N . LEU A 1 93 ? -6.209 -10.903 4.133 1.00 96.44 93 LEU A N 1
ATOM 735 C CA . LEU A 1 93 ? -5.092 -10.773 3.204 1.00 96.44 93 LEU A CA 1
ATOM 736 C C . LEU A 1 93 ? -3.746 -10.682 3.942 1.00 96.44 93 LEU A C 1
ATOM 738 O O . LEU A 1 93 ? -2.776 -11.307 3.521 1.00 96.44 93 LEU A O 1
ATOM 742 N N . LEU A 1 94 ? -3.689 -9.946 5.057 1.00 96.81 94 LEU A N 1
ATOM 743 C CA . LEU A 1 94 ? -2.503 -9.857 5.908 1.00 96.81 94 LEU A CA 1
ATOM 744 C C . LEU A 1 94 ? -2.108 -11.232 6.453 1.00 96.81 94 LEU A C 1
ATOM 746 O O . LEU A 1 94 ? -0.929 -11.571 6.394 1.00 96.81 94 LEU A O 1
ATOM 750 N N . GLN A 1 95 ? -3.074 -12.040 6.900 1.00 95.94 95 GLN A N 1
ATOM 751 C CA . GLN A 1 95 ? -2.827 -13.412 7.341 1.00 95.94 95 GLN A CA 1
ATOM 752 C C . GLN A 1 95 ? -2.225 -14.246 6.222 1.00 95.94 95 GLN A C 1
ATOM 754 O O . GLN A 1 95 ? -1.145 -14.809 6.390 1.00 95.94 95 GLN A O 1
ATOM 759 N N . THR A 1 96 ? -2.869 -14.267 5.059 1.00 94.56 96 THR A N 1
ATOM 760 C CA . 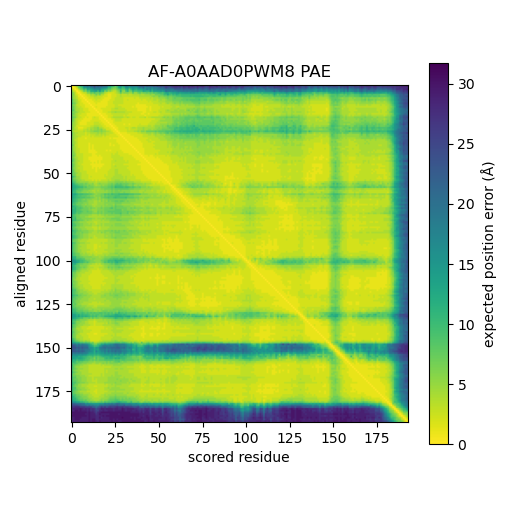THR A 1 96 ? -2.394 -15.030 3.904 1.00 94.56 96 THR A CA 1
ATOM 761 C C . THR A 1 96 ? -0.973 -14.635 3.510 1.00 94.56 96 THR A C 1
ATOM 763 O O . THR A 1 96 ? -0.153 -15.500 3.224 1.00 94.56 96 THR A O 1
ATOM 766 N N . VAL A 1 97 ? -0.655 -13.339 3.521 1.00 94.06 97 VAL A N 1
ATOM 767 C CA . VAL A 1 97 ? 0.681 -12.834 3.172 1.00 94.06 97 VAL A CA 1
ATOM 768 C C . VAL A 1 97 ? 1.707 -13.131 4.264 1.00 94.06 97 VAL A C 1
ATOM 770 O O . VAL A 1 97 ? 2.849 -13.436 3.941 1.00 94.06 97 VAL A O 1
ATOM 773 N N . SER A 1 98 ? 1.319 -13.094 5.541 1.00 91.81 98 SER A N 1
ATOM 774 C CA . SER A 1 98 ? 2.222 -13.396 6.661 1.00 91.81 98 SER A CA 1
ATOM 775 C C . SER A 1 98 ? 2.729 -14.841 6.663 1.00 91.81 98 SER A C 1
ATOM 777 O O . SER A 1 98 ? 3.774 -15.115 7.238 1.00 91.81 98 SER A O 1
ATOM 779 N N . LEU A 1 99 ? 2.002 -15.744 5.996 1.00 89.75 99 LEU A N 1
ATOM 780 C CA . LEU A 1 99 ? 2.344 -17.160 5.860 1.00 89.75 99 LEU A CA 1
ATOM 781 C C . LEU A 1 99 ? 3.101 -17.478 4.554 1.00 89.75 99 LEU A C 1
ATOM 783 O O . LEU A 1 99 ? 3.410 -18.641 4.298 1.00 89.75 99 LEU A O 1
ATOM 787 N N . GLN A 1 100 ? 3.345 -16.488 3.687 1.00 88.00 100 GLN A N 1
ATOM 788 C CA . GLN A 1 100 ? 4.038 -16.706 2.412 1.00 88.00 100 GLN A CA 1
ATOM 789 C C . GLN A 1 100 ? 5.561 -16.734 2.567 1.00 88.00 100 GLN A C 1
ATOM 791 O O . GLN A 1 100 ? 6.118 -16.217 3.530 1.00 88.00 100 GLN A O 1
ATOM 796 N N . ASP A 1 101 ? 6.221 -17.309 1.557 1.00 85.12 101 ASP A N 1
ATOM 797 C CA . ASP A 1 101 ? 7.679 -17.334 1.426 1.00 85.12 101 ASP A CA 1
ATOM 798 C C . ASP A 1 101 ? 8.267 -15.913 1.499 1.00 85.12 101 ASP A C 1
ATOM 800 O O . ASP A 1 101 ? 7.854 -15.005 0.761 1.00 85.12 101 ASP A O 1
ATOM 804 N N . ASP A 1 102 ? 9.245 -15.738 2.387 1.00 83.31 102 ASP A N 1
ATOM 805 C CA . ASP A 1 102 ? 9.963 -14.488 2.626 1.00 83.31 102 ASP A CA 1
ATOM 806 C C . ASP A 1 102 ? 10.922 -14.140 1.478 1.00 83.31 102 ASP A C 1
ATOM 808 O O . ASP A 1 102 ? 11.299 -12.978 1.305 1.00 83.31 102 ASP A O 1
ATOM 812 N N . LYS A 1 103 ? 11.262 -15.127 0.640 1.00 85.31 103 LYS A N 1
ATOM 813 C CA . LYS A 1 103 ? 12.095 -14.945 -0.554 1.00 85.31 103 LYS A CA 1
ATOM 814 C C . LYS A 1 103 ? 11.364 -14.266 -1.704 1.00 85.31 103 LYS A C 1
ATOM 816 O O . LYS A 1 103 ? 12.025 -13.769 -2.620 1.00 85.31 103 LYS A O 1
ATOM 821 N N . ASP A 1 104 ? 10.029 -14.244 -1.703 1.00 87.94 104 ASP A N 1
ATOM 822 C CA . ASP A 1 104 ? 9.291 -13.522 -2.738 1.00 87.94 104 ASP A CA 1
ATOM 823 C C . ASP A 1 104 ? 9.414 -12.003 -2.502 1.00 87.94 104 ASP A C 1
ATOM 825 O O . ASP A 1 104 ? 8.995 -11.497 -1.455 1.00 87.94 104 ASP A O 1
ATOM 829 N N . PRO A 1 105 ? 9.936 -11.237 -3.484 1.00 86.69 105 PRO A N 1
ATOM 830 C CA . PRO A 1 105 ? 10.114 -9.792 -3.356 1.00 86.69 105 PRO A CA 1
ATOM 831 C C . PRO A 1 105 ? 8.810 -9.013 -3.114 1.00 86.69 105 PRO A C 1
ATOM 833 O O . PRO A 1 105 ? 8.873 -7.839 -2.748 1.00 86.69 105 PRO A O 1
ATOM 836 N N . LEU A 1 106 ? 7.637 -9.617 -3.337 1.00 92.12 106 LEU A N 1
ATOM 837 C CA . LEU A 1 106 ? 6.334 -9.012 -3.068 1.00 92.12 106 LEU A CA 1
ATOM 838 C C . LEU A 1 106 ? 5.877 -9.180 -1.610 1.00 92.12 106 LEU A C 1
ATOM 840 O O . LEU A 1 106 ? 5.163 -8.305 -1.119 1.00 92.12 106 LEU A O 1
ATOM 844 N N . THR A 1 107 ? 6.268 -10.260 -0.924 1.00 93.94 107 THR A N 1
ATOM 845 C CA . THR A 1 107 ? 5.685 -10.654 0.371 1.00 93.94 107 THR A CA 1
ATOM 846 C C . THR A 1 107 ? 5.900 -9.586 1.438 1.00 93.94 107 THR A C 1
ATOM 848 O O . THR A 1 107 ? 4.937 -9.061 1.996 1.00 93.94 107 THR A O 1
ATOM 851 N N . LEU A 1 108 ? 7.153 -9.195 1.685 1.00 94.00 108 LEU A N 1
ATOM 852 C CA . LEU A 1 108 ? 7.485 -8.233 2.738 1.00 94.00 108 LEU A CA 1
ATOM 853 C C . LEU A 1 108 ? 6.893 -6.827 2.485 1.00 94.00 108 LEU A C 1
ATOM 855 O O . LEU A 1 108 ? 6.308 -6.251 3.407 1.00 94.00 108 LEU A O 1
ATOM 859 N N . PRO A 1 109 ? 6.975 -6.246 1.272 1.00 94.44 109 PRO A N 1
ATOM 860 C CA . PRO A 1 109 ? 6.319 -4.970 0.994 1.00 94.44 109 PRO A CA 1
ATOM 861 C C . PRO A 1 109 ? 4.792 -5.018 1.104 1.00 94.44 109 PRO A C 1
ATOM 863 O O . PRO A 1 109 ? 4.190 -4.067 1.605 1.00 94.44 109 PRO A O 1
ATOM 866 N N . LEU A 1 110 ? 4.161 -6.114 0.670 1.00 95.75 110 LEU A N 1
ATOM 867 C CA . LEU A 1 110 ? 2.717 -6.310 0.796 1.00 95.75 110 LEU A CA 1
ATOM 868 C C . LEU A 1 110 ? 2.287 -6.429 2.258 1.00 95.75 110 LEU A C 1
ATOM 870 O O . LEU A 1 110 ? 1.346 -5.753 2.673 1.00 95.75 110 LEU A O 1
ATOM 874 N N . TYR A 1 111 ? 3.028 -7.197 3.052 1.00 96.50 111 TYR A N 1
ATOM 875 C CA . TYR A 1 111 ? 2.838 -7.296 4.495 1.00 96.50 111 TYR A CA 1
ATOM 876 C C . TYR A 1 111 ? 2.893 -5.917 5.165 1.00 96.50 111 TYR A C 1
ATOM 878 O O . TYR A 1 111 ? 1.966 -5.525 5.871 1.00 96.50 111 TYR A O 1
ATOM 886 N N . ARG A 1 112 ? 3.925 -5.118 4.869 1.00 96.06 112 ARG A N 1
ATOM 887 C CA . ARG A 1 112 ? 4.080 -3.761 5.420 1.00 96.06 112 ARG A CA 1
ATOM 888 C C . ARG A 1 112 ? 2.966 -2.808 4.985 1.00 96.06 112 ARG A C 1
ATOM 890 O O . ARG A 1 112 ? 2.485 -2.030 5.807 1.00 96.06 112 ARG A O 1
ATOM 897 N N . ALA A 1 113 ? 2.521 -2.883 3.731 1.00 96.00 113 ALA A N 1
ATOM 898 C CA . ALA A 1 113 ? 1.397 -2.084 3.244 1.00 96.00 113 ALA A CA 1
ATOM 899 C C . ALA A 1 113 ? 0.093 -2.399 3.999 1.00 96.00 113 ALA A C 1
ATOM 901 O O . ALA A 1 113 ? -0.648 -1.489 4.374 1.00 96.00 113 ALA A O 1
ATOM 902 N N . LEU A 1 114 ? -0.161 -3.678 4.279 1.00 97.19 114 LEU A N 1
ATOM 903 C CA . LEU A 1 114 ? -1.336 -4.130 5.026 1.00 97.19 114 LEU A CA 1
ATOM 904 C C . LEU A 1 114 ? -1.240 -3.800 6.517 1.00 97.19 114 LEU A C 1
ATOM 906 O O . LEU A 1 114 ? -2.223 -3.338 7.099 1.00 97.19 114 LEU A O 1
ATOM 910 N N . LEU A 1 115 ? -0.053 -3.933 7.117 1.00 96.62 115 LEU A N 1
ATOM 911 C CA . LEU A 1 115 ? 0.206 -3.446 8.471 1.00 96.62 115 LEU A CA 1
ATOM 912 C C . LEU A 1 115 ? -0.058 -1.943 8.583 1.00 96.62 115 LEU A C 1
ATOM 914 O O . LEU A 1 115 ? -0.697 -1.513 9.539 1.00 96.62 115 LEU A O 1
ATOM 918 N N . ALA A 1 116 ? 0.377 -1.142 7.607 1.00 96.19 116 ALA A N 1
ATOM 919 C CA . ALA A 1 116 ? 0.120 0.298 7.581 1.00 96.19 116 ALA A CA 1
ATOM 920 C C . ALA A 1 116 ? -1.366 0.635 7.487 1.00 96.19 116 ALA A C 1
ATOM 922 O O . ALA A 1 116 ? -1.822 1.570 8.145 1.00 96.19 116 ALA A O 1
ATOM 923 N N . PHE A 1 117 ? -2.125 -0.136 6.711 1.00 96.56 117 PHE A N 1
ATOM 924 C CA . PHE A 1 117 ? -3.573 0.008 6.650 1.00 96.56 117 PHE A CA 1
ATOM 925 C C . PHE A 1 117 ? -4.244 -0.333 7.992 1.00 96.56 117 PHE A C 1
ATOM 927 O O . PHE A 1 117 ? -5.058 0.448 8.480 1.00 96.56 117 PHE A O 1
ATOM 934 N N . GLY A 1 118 ? -3.876 -1.457 8.617 1.00 95.88 118 GLY A N 1
ATOM 935 C CA . GLY A 1 118 ? -4.444 -1.895 9.901 1.00 95.88 118 GLY A CA 1
ATOM 936 C C . GLY A 1 118 ? -4.063 -1.013 11.084 1.00 95.88 118 GLY A C 1
ATOM 937 O O . GLY A 1 118 ? -4.891 -0.706 11.939 1.00 95.88 118 GLY A O 1
ATOM 938 N N . SER A 1 119 ? -2.825 -0.524 11.091 1.00 95.94 119 SER A N 1
ATOM 939 C CA . SER A 1 119 ? -2.283 0.332 12.152 1.00 95.94 119 SER A CA 1
ATOM 940 C C . SER A 1 119 ? -2.732 1.791 12.030 1.00 95.94 119 SER A C 1
ATOM 942 O O . SER A 1 119 ? -2.276 2.640 12.794 1.00 95.94 119 SER A O 1
ATOM 944 N N . MET A 1 120 ? -3.599 2.119 11.067 1.00 95.88 120 MET A N 1
ATOM 945 C CA . MET A 1 120 ? -4.055 3.486 10.863 1.00 95.88 120 MET A CA 1
ATOM 946 C C . MET A 1 120 ? -4.921 3.962 12.032 1.00 95.88 120 MET A C 1
ATOM 948 O O . MET A 1 120 ? -6.060 3.523 12.220 1.00 95.88 120 MET A O 1
ATOM 952 N N . ASP A 1 121 ? -4.379 4.921 12.776 1.00 95.19 121 ASP A N 1
ATOM 953 C CA . ASP A 1 121 ? -4.967 5.471 13.993 1.00 95.19 121 ASP A CA 1
ATOM 954 C C . ASP A 1 121 ? -5.741 6.779 13.767 1.00 95.19 121 ASP A C 1
ATOM 956 O O . ASP A 1 121 ? -6.254 7.355 14.714 1.00 95.19 121 ASP A O 1
ATOM 960 N N . ASP A 1 122 ? -5.849 7.282 12.538 1.00 95.69 122 ASP A N 1
ATOM 961 C CA . ASP A 1 122 ? -6.545 8.537 12.239 1.00 95.69 122 ASP A CA 1
ATOM 962 C C . ASP A 1 122 ? -7.995 8.286 11.797 1.00 95.69 122 ASP A C 1
ATOM 964 O O . ASP A 1 122 ? -8.243 7.753 10.713 1.00 95.69 122 ASP A O 1
ATOM 968 N N . ALA A 1 123 ? -8.977 8.726 12.594 1.00 97.06 123 ALA A N 1
ATOM 969 C CA . ALA A 1 123 ? -10.394 8.579 12.258 1.00 97.06 123 ALA A CA 1
ATOM 970 C C . ALA A 1 123 ? -10.761 9.254 10.925 1.00 97.06 123 ALA A C 1
ATOM 972 O O . ALA A 1 123 ? -11.623 8.755 10.196 1.00 97.06 123 ALA A O 1
ATOM 973 N N . ARG A 1 124 ? -10.103 10.369 10.570 1.00 95.56 124 ARG A N 1
ATOM 974 C CA . ARG A 1 124 ? -10.379 11.075 9.311 1.00 95.56 124 ARG A CA 1
ATOM 975 C C . ARG A 1 124 ? -10.000 10.238 8.101 1.00 95.56 124 ARG A C 1
ATOM 977 O O . ARG A 1 124 ? -10.760 10.238 7.147 1.00 95.56 124 ARG A O 1
ATOM 984 N N . PHE A 1 125 ? -8.910 9.470 8.146 1.00 95.12 125 PHE A N 1
ATOM 985 C CA . PHE A 1 125 ? -8.526 8.593 7.034 1.00 95.12 125 PHE A CA 1
ATOM 986 C C . PHE A 1 125 ? -9.664 7.642 6.641 1.00 95.12 125 PHE A C 1
ATOM 988 O O . PHE A 1 125 ? -10.014 7.525 5.464 1.00 95.12 125 PHE A O 1
ATOM 995 N N . TRP A 1 126 ? -10.281 6.995 7.631 1.00 95.94 126 TRP A N 1
ATOM 996 C CA . TRP A 1 126 ? -11.374 6.047 7.410 1.00 95.94 126 TRP A CA 1
ATOM 997 C C . TRP A 1 126 ? -12.611 6.724 6.808 1.00 95.94 126 TRP A C 1
ATOM 999 O O . TRP A 1 126 ? -13.242 6.168 5.909 1.00 95.94 126 TRP A O 1
ATOM 1009 N N . ILE A 1 127 ? -12.924 7.939 7.263 1.00 95.56 127 ILE A N 1
ATOM 1010 C CA . ILE A 1 127 ? -14.066 8.738 6.794 1.00 95.56 127 ILE A CA 1
ATOM 1011 C C . ILE A 1 127 ? -13.820 9.318 5.394 1.00 95.56 127 ILE A C 1
ATOM 1013 O O . ILE A 1 127 ? -14.714 9.280 4.546 1.00 95.56 127 ILE A O 1
ATOM 1017 N N . ASP A 1 128 ? -12.626 9.849 5.144 1.00 93.1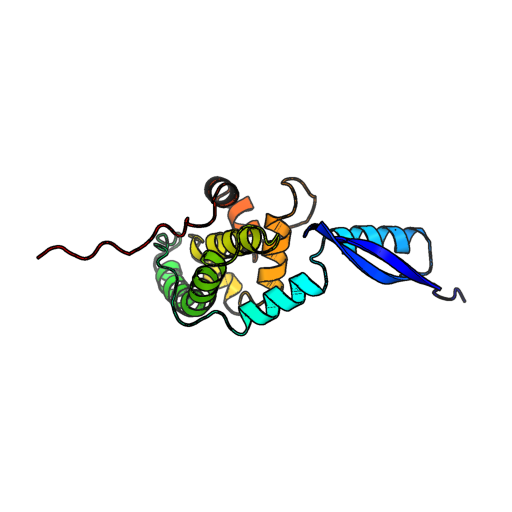2 128 ASP A N 1
ATOM 1018 C CA . ASP A 1 128 ? -12.230 10.495 3.891 1.00 93.12 128 ASP A CA 1
ATOM 1019 C C . ASP A 1 128 ? -12.160 9.470 2.751 1.00 93.12 128 ASP A C 1
ATOM 1021 O O . ASP A 1 128 ? -12.567 9.742 1.624 1.00 93.12 128 ASP A O 1
ATOM 1025 N N . THR A 1 129 ? -11.715 8.249 3.055 1.00 91.12 129 THR A N 1
ATOM 1026 C CA . THR A 1 129 ? -11.636 7.147 2.086 1.00 91.12 129 THR A CA 1
ATOM 1027 C C . THR A 1 129 ? -12.921 6.321 2.012 1.00 91.12 129 THR A C 1
ATOM 1029 O O . THR A 1 129 ? -12.925 5.285 1.350 1.00 91.12 129 THR A O 1
ATOM 1032 N N . ARG A 1 130 ? -14.019 6.712 2.683 1.00 90.56 130 ARG A N 1
ATOM 1033 C CA . ARG A 1 130 ? -15.241 5.884 2.804 1.00 90.56 130 ARG A CA 1
ATOM 1034 C C . ARG A 1 130 ? -15.808 5.435 1.445 1.00 90.56 130 ARG A C 1
ATOM 1036 O O . ARG A 1 130 ? -16.138 4.259 1.287 1.00 90.56 130 ARG A O 1
ATOM 1043 N N . ASP A 1 131 ? -15.831 6.357 0.482 1.00 87.25 131 ASP A N 1
ATOM 1044 C CA . ASP A 1 131 ? -16.417 6.176 -0.851 1.00 87.25 131 ASP A CA 1
ATOM 1045 C C . ASP A 1 131 ? -15.404 5.559 -1.830 1.00 87.25 131 ASP A C 1
ATOM 1047 O O . ASP A 1 131 ? -15.771 4.802 -2.725 1.00 87.25 131 ASP A O 1
ATOM 1051 N N . ASN A 1 132 ? -14.111 5.814 -1.610 1.00 82.56 132 ASN A N 1
ATOM 1052 C CA . ASN A 1 132 ? -13.009 5.253 -2.385 1.00 82.56 132 ASN A CA 1
ATOM 1053 C C . ASN A 1 132 ? -12.259 4.207 -1.550 1.00 82.56 132 ASN A C 1
ATOM 1055 O O . ASN A 1 132 ? -11.193 4.476 -0.991 1.00 82.56 132 ASN A O 1
ATOM 1059 N N . LYS A 1 133 ? -12.870 3.024 -1.409 1.00 81.69 133 LYS A N 1
ATOM 1060 C CA . LYS A 1 133 ? -12.281 1.896 -0.672 1.00 81.69 133 LYS A CA 1
ATOM 1061 C C . LYS A 1 133 ? -10.890 1.586 -1.231 1.00 81.69 133 LYS A C 1
ATOM 1063 O O . LYS A 1 133 ? -10.693 1.628 -2.445 1.00 81.69 133 LYS A O 1
ATOM 1068 N N . LEU A 1 134 ? -9.950 1.218 -0.358 1.00 83.44 134 LEU A N 1
ATOM 1069 C CA . LEU A 1 134 ? -8.638 0.732 -0.781 1.00 83.44 134 LEU A CA 1
ATOM 1070 C C . LEU A 1 134 ? -8.819 -0.597 -1.536 1.00 83.44 134 LEU A C 1
ATOM 1072 O O . LEU A 1 134 ? -8.907 -1.662 -0.939 1.00 83.44 134 LEU A O 1
ATOM 1076 N N . GLY A 1 135 ? -8.983 -0.519 -2.855 1.00 90.06 135 GLY A N 1
ATOM 1077 C CA . GLY A 1 135 ? -9.014 -1.678 -3.742 1.00 90.06 135 GLY A CA 1
ATOM 1078 C C . GLY A 1 135 ? -7.603 -2.147 -4.098 1.00 90.06 135 GLY A C 1
ATOM 1079 O O . GLY A 1 135 ? -6.616 -1.510 -3.724 1.00 90.06 135 GLY A O 1
ATOM 1080 N N . HIS A 1 136 ? -7.500 -3.201 -4.911 1.00 91.38 136 HIS A N 1
ATOM 1081 C CA . HIS A 1 136 ? -6.203 -3.747 -5.328 1.00 91.38 136 HIS A CA 1
ATOM 1082 C C . HIS A 1 136 ? -5.273 -2.701 -5.979 1.00 91.38 136 HIS A C 1
ATOM 1084 O O . HIS A 1 136 ? -4.070 -2.745 -5.754 1.00 91.38 136 HIS A O 1
ATOM 1090 N N . TRP A 1 137 ? -5.801 -1.722 -6.732 1.00 90.81 137 TRP A N 1
ATOM 1091 C CA . T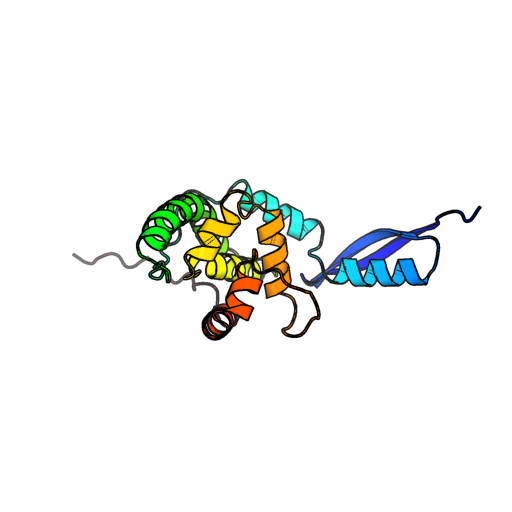RP A 1 137 ? -4.999 -0.633 -7.316 1.00 90.81 137 TRP A CA 1
ATOM 1092 C C . TRP A 1 137 ? -4.399 0.308 -6.265 1.00 90.81 137 TRP A C 1
ATOM 1094 O O . TRP A 1 137 ? -3.242 0.721 -6.383 1.00 90.81 137 TRP A O 1
ATOM 1104 N N . GLY A 1 138 ? -5.180 0.641 -5.234 1.00 91.56 138 GLY A N 1
ATOM 1105 C CA . GLY A 1 138 ? -4.711 1.449 -4.112 1.00 91.56 138 GLY A CA 1
ATOM 1106 C C . GLY A 1 138 ? -3.647 0.695 -3.324 1.00 91.56 138 GLY A C 1
ATOM 1107 O O . GLY A 1 138 ? -2.540 1.197 -3.157 1.00 91.56 138 GLY A O 1
ATOM 1108 N N . LEU A 1 139 ? -3.934 -0.562 -2.975 1.00 94.19 139 LEU A N 1
ATOM 1109 C CA . LEU A 1 139 ? -2.985 -1.434 -2.290 1.00 94.19 139 LEU A CA 1
ATOM 1110 C C . LEU A 1 139 ? -1.689 -1.617 -3.090 1.00 94.19 139 LEU A C 1
ATOM 1112 O O . LEU A 1 139 ? -0.610 -1.468 -2.531 1.00 94.19 139 LEU A O 1
ATOM 1116 N N . LYS A 1 140 ? -1.768 -1.860 -4.404 1.00 94.69 140 LYS A N 1
ATOM 1117 C CA . LYS A 1 140 ? -0.601 -1.926 -5.299 1.00 94.69 140 LYS A CA 1
ATOM 1118 C C . LYS A 1 140 ? 0.254 -0.665 -5.206 1.00 94.69 140 LYS A C 1
ATOM 1120 O O . LYS A 1 140 ? 1.476 -0.765 -5.157 1.00 94.69 140 LYS A O 1
ATOM 1125 N N . SER A 1 141 ? -0.377 0.506 -5.178 1.00 91.75 141 SER A N 1
ATOM 1126 C CA . SER A 1 141 ? 0.339 1.779 -5.063 1.00 91.75 141 SER A CA 1
ATOM 1127 C C . SER A 1 141 ? 1.082 1.877 -3.727 1.00 91.75 141 SER A C 1
ATOM 1129 O O . SER A 1 141 ? 2.261 2.223 -3.718 1.00 91.75 141 SER A O 1
ATOM 1131 N N . ASP A 1 142 ? 0.442 1.498 -2.615 1.00 92.81 142 ASP A N 1
ATOM 1132 C CA . ASP A 1 142 ? 1.095 1.428 -1.302 1.00 92.81 142 ASP A CA 1
ATOM 1133 C C . ASP A 1 142 ? 2.252 0.432 -1.271 1.00 92.81 142 ASP A C 1
ATOM 1135 O O . ASP A 1 142 ? 3.338 0.779 -0.809 1.00 92.81 142 ASP A O 1
ATOM 1139 N N . VAL A 1 143 ? 2.072 -0.765 -1.831 1.00 94.56 143 VAL A N 1
ATOM 1140 C CA . VAL A 1 143 ? 3.145 -1.759 -1.970 1.00 94.56 143 VAL A CA 1
ATOM 1141 C C . VAL A 1 143 ? 4.342 -1.168 -2.704 1.00 94.56 143 VAL A C 1
ATOM 1143 O O . VAL A 1 143 ? 5.472 -1.274 -2.235 1.00 94.56 143 VAL A O 1
ATOM 1146 N N . GLU A 1 144 ? 4.114 -0.485 -3.824 1.00 93.19 144 GLU A N 1
ATOM 1147 C CA . GLU A 1 144 ? 5.187 0.184 -4.554 1.00 93.19 144 GLU A CA 1
ATOM 1148 C C . GLU A 1 144 ? 5.879 1.270 -3.715 1.00 93.19 144 GLU A C 1
ATOM 1150 O O . GLU A 1 144 ? 7.093 1.430 -3.838 1.00 93.19 144 GLU A O 1
ATOM 1155 N N . PHE A 1 145 ? 5.160 2.002 -2.856 1.00 91.75 145 PHE A N 1
ATOM 1156 C CA . PHE A 1 145 ? 5.769 2.976 -1.939 1.00 91.75 145 PHE A CA 1
ATOM 1157 C C . PHE A 1 145 ? 6.629 2.324 -0.858 1.00 91.75 145 PHE A C 1
ATOM 1159 O O . PHE A 1 145 ? 7.665 2.882 -0.512 1.00 91.75 145 PHE A O 1
ATOM 1166 N N . PHE A 1 146 ? 6.249 1.145 -0.365 1.00 91.75 146 PHE A N 1
ATOM 1167 C CA . PHE A 1 146 ? 7.059 0.387 0.593 1.00 91.75 146 PHE A CA 1
ATOM 1168 C C . PHE A 1 146 ? 8.307 -0.253 -0.030 1.00 91.75 146 PHE A C 1
ATOM 1170 O O . PHE A 1 146 ? 9.248 -0.561 0.699 1.00 91.75 146 PHE A O 1
ATOM 1177 N N . ILE A 1 147 ? 8.337 -0.434 -1.355 1.00 90.81 147 ILE A N 1
ATOM 1178 C CA . ILE A 1 147 ? 9.529 -0.901 -2.084 1.00 90.81 147 ILE A CA 1
ATOM 1179 C C . ILE A 1 147 ? 10.474 0.259 -2.414 1.00 90.81 147 ILE A C 1
ATOM 1181 O O . ILE A 1 147 ? 11.694 0.105 -2.359 1.00 90.81 147 ILE A O 1
ATOM 1185 N N . LYS A 1 148 ? 9.924 1.414 -2.804 1.00 85.44 148 LYS A N 1
ATOM 1186 C CA . LYS A 1 148 ? 10.709 2.590 -3.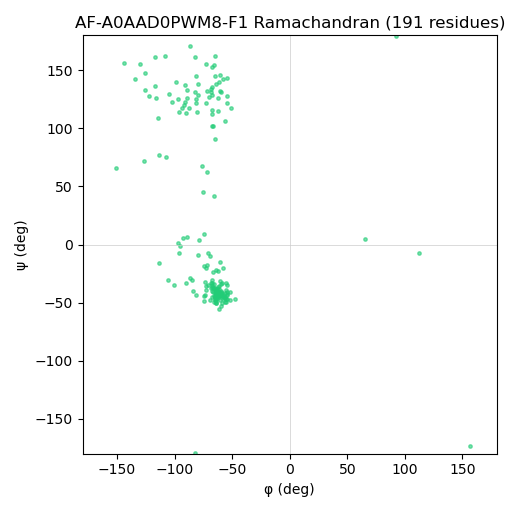200 1.00 85.44 148 LYS A CA 1
ATOM 1187 C C . LYS A 1 148 ? 11.461 3.157 -1.993 1.00 85.44 148 LYS A C 1
ATOM 1189 O O . LYS A 1 148 ? 10.892 3.334 -0.920 1.00 85.44 148 LYS A O 1
ATOM 1194 N N . GLU A 1 149 ? 12.734 3.497 -2.184 1.00 60.66 149 GLU A N 1
ATOM 1195 C CA . GLU A 1 149 ? 13.542 4.125 -1.136 1.00 60.66 149 GLU A CA 1
ATOM 1196 C C . GLU A 1 149 ? 12.915 5.449 -0.643 1.00 60.66 149 GLU A C 1
ATOM 1198 O O . GLU A 1 149 ? 12.377 6.226 -1.450 1.00 60.66 149 GLU A O 1
ATOM 1203 N N . PRO A 1 150 ? 12.991 5.753 0.670 1.00 53.72 150 PRO A N 1
ATOM 1204 C CA . PRO A 1 150 ? 12.575 7.045 1.205 1.00 53.72 150 PRO A CA 1
ATOM 1205 C C . PRO A 1 150 ? 13.300 8.190 0.484 1.00 53.72 150 PRO A C 1
ATOM 1207 O O . PRO A 1 150 ? 14.523 8.259 0.496 1.00 53.72 150 PRO A O 1
ATOM 1210 N N . GLY A 1 151 ? 12.549 9.103 -0.137 1.00 47.72 151 GLY A N 1
ATOM 1211 C CA . GLY A 1 151 ? 13.112 10.252 -0.867 1.00 47.72 151 GLY A CA 1
ATOM 1212 C C . GLY A 1 151 ? 12.898 10.207 -2.379 1.00 47.72 151 GLY A C 1
ATOM 1213 O O . GLY A 1 151 ? 13.118 11.209 -3.058 1.00 47.72 151 GLY A O 1
ATOM 1214 N N . TYR A 1 152 ? 12.372 9.103 -2.912 1.00 53.56 152 TYR A N 1
ATOM 1215 C CA . TYR A 1 152 ? 11.868 9.079 -4.278 1.00 53.56 152 TYR A CA 1
ATOM 1216 C C . TYR A 1 152 ? 10.706 10.082 -4.390 1.00 53.56 152 TYR A C 1
ATOM 1218 O O . TYR A 1 152 ? 9.694 9.915 -3.712 1.00 53.56 152 TYR A O 1
ATOM 1226 N N . GLY A 1 153 ? 10.873 11.149 -5.182 1.00 50.72 153 GLY A N 1
ATOM 1227 C CA . GLY A 1 153 ? 10.003 12.339 -5.270 1.00 50.72 153 GLY A CA 1
ATOM 1228 C C . GLY A 1 153 ? 8.587 12.111 -5.814 1.00 50.72 153 GLY A C 1
ATOM 1229 O O . GLY A 1 153 ? 8.096 12.892 -6.625 1.00 50.72 153 GLY A O 1
ATOM 1230 N N . VAL A 1 154 ? 7.931 11.026 -5.410 1.00 59.03 154 VAL A N 1
ATOM 1231 C CA . VAL A 1 154 ? 6.531 10.754 -5.700 1.00 59.03 154 VAL A CA 1
ATOM 1232 C C . VAL A 1 154 ? 5.682 11.529 -4.703 1.00 59.03 154 VAL A C 1
ATOM 1234 O O . VAL A 1 154 ? 5.843 11.397 -3.487 1.00 59.03 154 VAL A O 1
ATOM 1237 N N . VAL A 1 155 ? 4.768 12.344 -5.225 1.00 66.56 155 VAL A N 1
ATOM 1238 C CA . VAL A 1 155 ? 3.711 12.949 -4.418 1.00 66.56 155 VAL A CA 1
ATOM 1239 C C . VAL A 1 155 ? 2.791 11.815 -3.979 1.00 66.56 155 VAL A C 1
ATOM 1241 O O . VAL A 1 155 ? 2.008 11.300 -4.773 1.00 66.56 155 VAL A O 1
ATOM 1244 N N . VAL A 1 156 ? 2.930 11.385 -2.727 1.00 78.25 156 VAL A N 1
ATOM 1245 C CA . VAL A 1 156 ? 2.030 10.392 -2.141 1.00 78.25 156 VAL A CA 1
ATOM 1246 C C . VAL A 1 156 ? 0.845 11.132 -1.539 1.00 78.25 156 VAL A C 1
ATOM 1248 O O . VAL A 1 156 ? 1.014 11.959 -0.644 1.00 78.25 156 VAL A O 1
ATOM 1251 N N . GLY A 1 157 ? -0.350 10.858 -2.059 1.00 80.25 157 GLY A N 1
ATOM 1252 C CA . GLY A 1 157 ? -1.582 11.433 -1.533 1.00 80.25 157 GLY A CA 1
ATOM 1253 C C . GLY A 1 157 ? -1.909 10.905 -0.136 1.00 80.25 157 GLY A C 1
ATOM 1254 O O . GLY A 1 157 ? -1.577 9.777 0.218 1.00 80.25 157 GLY A O 1
ATOM 1255 N N . GLU A 1 158 ? -2.626 11.703 0.650 1.00 83.69 158 GLU A N 1
ATOM 1256 C CA . GLU A 1 158 ? -3.037 11.336 2.014 1.00 83.69 158 GLU A CA 1
ATOM 1257 C C . GLU A 1 158 ? -4.091 10.221 2.068 1.00 83.69 158 GLU A C 1
ATOM 1259 O O . GLU A 1 158 ? -4.384 9.702 3.137 1.00 83.69 158 GLU A O 1
ATOM 1264 N N . PHE A 1 159 ? -4.667 9.843 0.929 1.00 86.69 159 PHE A N 1
ATOM 1265 C CA . PHE A 1 159 ? -5.617 8.735 0.840 1.00 86.69 159 PHE A CA 1
ATOM 1266 C C . PHE A 1 159 ? -4.934 7.357 0.821 1.00 86.69 159 PHE A C 1
ATOM 1268 O O . PHE A 1 159 ? -5.618 6.344 0.931 1.00 86.69 159 PHE A O 1
ATOM 1275 N N . SER A 1 160 ? -3.602 7.310 0.698 1.00 91.19 160 SER A N 1
ATOM 1276 C CA . SER A 1 160 ? -2.803 6.091 0.867 1.00 91.19 160 SER A CA 1
ATOM 1277 C C . SER A 1 160 ? -2.368 5.962 2.334 1.00 91.19 160 SER A C 1
ATOM 1279 O O . SER A 1 160 ? -1.933 6.962 2.919 1.00 91.19 160 SER A O 1
ATOM 1281 N N . PRO A 1 161 ? -2.433 4.763 2.944 1.00 93.94 161 PRO A N 1
ATOM 1282 C CA . PRO A 1 161 ? -1.833 4.496 4.245 1.00 93.94 161 PRO A CA 1
ATOM 1283 C C . PRO A 1 161 ? -0.390 4.983 4.371 1.00 93.94 161 PRO A C 1
ATOM 1285 O O . PRO A 1 161 ? -0.075 5.681 5.335 1.00 93.94 161 PRO A O 1
ATOM 1288 N N . TYR A 1 162 ? 0.470 4.702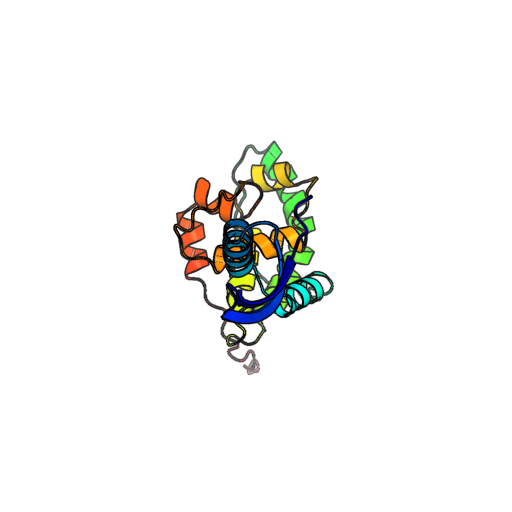 3.385 1.00 93.44 162 TYR A N 1
ATOM 1289 C CA . TYR A 1 162 ? 1.848 5.194 3.390 1.00 93.44 162 TYR A CA 1
ATOM 1290 C C . TYR A 1 162 ? 1.894 6.727 3.447 1.00 93.44 162 TYR A C 1
ATOM 1292 O O . TYR A 1 162 ? 2.578 7.299 4.296 1.00 93.44 162 TYR A O 1
ATOM 1300 N N . GLY A 1 163 ? 1.150 7.409 2.568 1.00 91.81 163 GLY A N 1
ATOM 1301 C CA . GLY A 1 163 ? 1.125 8.872 2.500 1.00 91.81 163 GLY A CA 1
ATOM 1302 C C . GLY A 1 163 ? 0.600 9.520 3.778 1.00 91.81 163 GLY A C 1
ATOM 1303 O O . GLY A 1 163 ? 1.190 10.481 4.280 1.00 91.81 163 GLY A O 1
ATOM 1304 N N . ARG A 1 164 ? -0.479 8.966 4.341 1.00 93.56 164 ARG A N 1
ATOM 1305 C CA . ARG A 1 164 ? -1.087 9.456 5.581 1.00 93.56 164 ARG A CA 1
ATOM 1306 C C . ARG A 1 164 ? -0.143 9.282 6.764 1.00 93.56 164 ARG A C 1
ATOM 1308 O O . ARG A 1 164 ? 0.088 10.251 7.485 1.00 93.56 164 ARG A O 1
ATOM 1315 N N . LEU A 1 165 ? 0.458 8.101 6.934 1.00 93.25 165 LEU A N 1
ATOM 1316 C CA . LEU A 1 165 ? 1.428 7.872 8.007 1.00 93.25 165 LEU A CA 1
ATOM 1317 C C . LEU A 1 165 ? 2.670 8.745 7.823 1.00 93.25 165 LEU A C 1
ATOM 1319 O O . LEU A 1 165 ? 3.102 9.386 8.773 1.00 93.25 165 LEU A O 1
ATOM 1323 N N . LYS A 1 166 ? 3.196 8.877 6.600 1.00 92.38 166 LYS A N 1
ATOM 1324 C CA . LYS A 1 166 ? 4.337 9.760 6.318 1.00 92.38 166 LYS A CA 1
ATOM 1325 C C . LYS A 1 166 ? 4.079 11.199 6.771 1.00 92.38 166 LYS A C 1
ATOM 1327 O O . LYS A 1 166 ? 4.992 11.841 7.283 1.00 92.38 166 LYS A O 1
ATOM 1332 N N . LYS A 1 167 ? 2.854 11.702 6.589 1.00 91.12 167 LYS A N 1
ATOM 1333 C CA . LYS A 1 167 ? 2.482 13.071 6.963 1.00 91.12 167 LYS A CA 1
ATOM 1334 C C . LYS A 1 167 ? 2.147 13.228 8.448 1.00 91.12 167 LYS A C 1
ATOM 1336 O O . LYS A 1 167 ? 2.556 14.215 9.051 1.00 91.12 167 LYS A O 1
ATOM 1341 N N . PHE A 1 168 ? 1.387 12.299 9.027 1.00 91.94 168 PHE A N 1
ATOM 1342 C CA . PHE A 1 168 ? 0.759 12.488 10.342 1.00 91.94 168 PHE A CA 1
ATOM 1343 C C . PHE A 1 168 ? 1.292 11.570 11.447 1.00 91.94 168 PHE A C 1
ATOM 1345 O O . PHE A 1 168 ? 1.040 11.841 12.620 1.00 91.94 168 PHE A O 1
ATOM 1352 N N . ASN A 1 169 ? 2.001 10.492 11.103 1.00 92.69 169 ASN A N 1
ATOM 1353 C CA . ASN A 1 169 ? 2.615 9.571 12.060 1.00 92.69 169 ASN A CA 1
ATOM 1354 C C . ASN A 1 169 ? 3.888 8.897 11.483 1.00 92.69 169 ASN A C 1
ATOM 1356 O O . ASN A 1 169 ? 3.919 7.682 11.256 1.00 92.69 169 ASN A O 1
ATOM 1360 N N . PRO A 1 170 ? 4.958 9.673 11.212 1.00 93.00 170 PRO A N 1
ATOM 1361 C CA . PRO A 1 170 ? 6.175 9.150 10.585 1.00 93.00 170 PRO A CA 1
ATOM 1362 C C . PRO A 1 170 ? 6.932 8.158 11.480 1.00 93.00 170 PRO A C 1
ATOM 1364 O O . PRO A 1 170 ? 7.663 7.310 10.972 1.00 93.00 170 PRO A O 1
ATOM 1367 N N . SER A 1 171 ? 6.743 8.233 12.803 1.00 93.88 171 SER A N 1
ATOM 1368 C CA . SER A 1 171 ? 7.317 7.272 13.752 1.00 93.88 171 SER A CA 1
ATOM 1369 C C . SER A 1 171 ? 6.750 5.868 13.529 1.00 93.88 171 SER A C 1
ATOM 1371 O O . SER A 1 171 ? 7.517 4.922 13.338 1.00 93.88 171 SER A O 1
ATOM 1373 N N . LEU A 1 172 ? 5.418 5.746 13.456 1.00 93.69 172 LEU A N 1
ATOM 1374 C CA . LEU A 1 172 ? 4.748 4.482 13.154 1.00 93.69 172 LEU A CA 1
ATOM 1375 C C . LEU A 1 172 ? 5.132 3.962 11.765 1.00 93.69 172 LEU A C 1
ATOM 1377 O O . LEU A 1 172 ? 5.443 2.783 11.624 1.00 93.69 172 LEU A O 1
ATOM 1381 N N . LEU A 1 173 ? 5.204 4.837 10.753 1.00 94.25 173 LEU A N 1
ATOM 1382 C CA . LEU A 1 173 ? 5.708 4.435 9.435 1.00 94.25 173 LEU A CA 1
ATOM 1383 C C . LEU A 1 173 ? 7.118 3.838 9.537 1.00 94.25 173 LEU A C 1
ATOM 1385 O O . LEU A 1 173 ? 7.379 2.783 8.967 1.00 94.25 173 LEU A O 1
ATOM 1389 N N . GLY A 1 174 ? 8.014 4.475 10.295 1.00 93.62 174 GLY A N 1
ATOM 1390 C CA . GLY A 1 174 ? 9.365 3.973 10.526 1.00 93.62 174 GLY A CA 1
ATOM 1391 C C . GLY A 1 174 ? 9.392 2.608 11.222 1.00 93.62 174 GLY A C 1
ATOM 1392 O O . GLY A 1 174 ? 10.220 1.771 10.869 1.00 93.62 174 GLY A O 1
ATOM 1393 N N . GLN A 1 175 ? 8.494 2.361 12.180 1.00 94.75 175 GLN A N 1
ATOM 1394 C CA . GLN A 1 175 ? 8.344 1.047 12.818 1.00 94.75 175 GLN A CA 1
ATOM 1395 C C . GLN A 1 175 ? 7.895 -0.010 11.804 1.00 94.75 175 GLN A C 1
ATOM 1397 O O . GLN A 1 175 ? 8.522 -1.058 11.701 1.00 94.75 175 GLN A O 1
ATOM 1402 N N . ILE A 1 176 ? 6.886 0.300 10.988 1.00 95.38 176 ILE A N 1
ATOM 1403 C CA . ILE A 1 176 ? 6.372 -0.605 9.952 1.00 95.38 176 ILE A CA 1
ATOM 1404 C C . ILE A 1 176 ? 7.430 -0.890 8.881 1.00 95.38 176 ILE A C 1
ATOM 1406 O O . ILE A 1 176 ? 7.577 -2.026 8.443 1.00 95.38 176 ILE A O 1
ATOM 1410 N N . MET A 1 177 ? 8.228 0.105 8.488 1.00 93.44 177 MET A N 1
ATOM 1411 C CA . MET A 1 177 ? 9.340 -0.093 7.550 1.00 93.44 177 MET A CA 1
ATOM 1412 C C . MET A 1 177 ? 10.423 -1.041 8.083 1.00 93.44 177 MET A C 1
ATOM 1414 O O . MET A 1 177 ? 11.163 -1.609 7.284 1.00 93.44 177 MET A O 1
ATOM 1418 N N . ARG A 1 178 ? 10.520 -1.212 9.405 1.00 93.94 178 ARG A N 1
ATOM 1419 C CA . ARG A 1 178 ? 11.412 -2.179 10.061 1.00 93.94 178 ARG A CA 1
ATOM 1420 C C . ARG A 1 178 ? 10.721 -3.492 10.418 1.00 93.94 178 ARG A C 1
ATOM 1422 O O . ARG A 1 178 ? 11.406 -4.407 10.849 1.00 93.94 178 ARG A O 1
ATOM 1429 N N . ALA A 1 179 ? 9.403 -3.595 10.248 1.00 93.25 179 ALA A N 1
ATOM 1430 C CA . ALA A 1 179 ? 8.680 -4.822 10.540 1.00 93.25 179 ALA A CA 1
ATOM 1431 C C . ALA A 1 179 ? 9.146 -5.944 9.607 1.00 93.25 179 ALA A C 1
ATOM 1433 O O . ALA A 1 179 ? 9.338 -5.726 8.403 1.00 93.25 179 ALA A O 1
ATOM 1434 N N . GLU A 1 180 ? 9.309 -7.127 10.179 1.00 92.50 180 GLU A N 1
ATOM 1435 C CA . GLU A 1 180 ? 9.648 -8.370 9.493 1.00 92.50 180 GLU A CA 1
ATOM 1436 C C . GLU A 1 180 ? 8.417 -9.284 9.474 1.00 92.50 180 GLU A C 1
ATOM 1438 O O . GLU A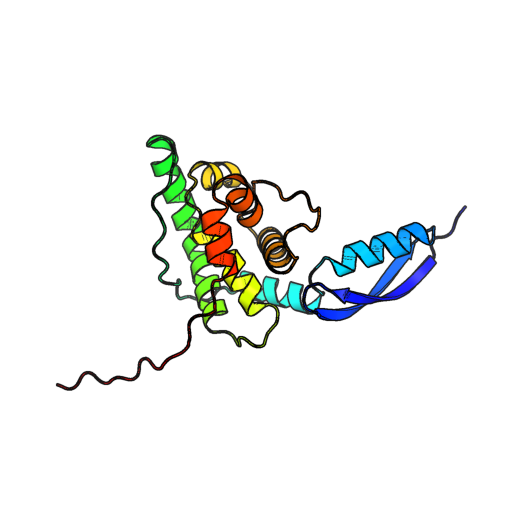 1 180 ? 7.447 -9.051 10.205 1.00 92.50 180 GLU A O 1
ATOM 1443 N N . LEU A 1 181 ? 8.427 -10.281 8.589 1.00 90.44 181 LEU A N 1
ATOM 1444 C CA . LEU A 1 181 ? 7.371 -11.290 8.567 1.00 90.44 181 LEU A CA 1
ATOM 1445 C C . LEU A 1 181 ? 7.415 -12.097 9.875 1.00 90.44 181 LEU A C 1
ATOM 1447 O O . LEU A 1 181 ? 8.507 -12.329 10.396 1.00 90.44 181 LEU A O 1
ATOM 1451 N N . PRO A 1 182 ? 6.264 -12.533 10.413 1.00 86.94 182 PRO A N 1
ATOM 1452 C CA . PRO A 1 182 ? 6.254 -13.423 11.564 1.00 86.94 182 PRO A CA 1
ATOM 1453 C C . PRO A 1 182 ? 6.984 -14.726 11.225 1.00 86.94 182 PRO A C 1
ATOM 1455 O O . PRO A 1 182 ? 6.715 -15.345 10.196 1.00 86.94 182 PRO A O 1
ATOM 1458 N N . THR A 1 183 ? 7.895 -15.160 12.090 1.00 74.56 183 THR A N 1
ATOM 1459 C CA . THR A 1 183 ? 8.533 -16.468 11.949 1.00 74.56 183 THR A CA 1
ATOM 1460 C C . THR A 1 183 ? 7.487 -17.554 12.190 1.00 74.56 183 THR A C 1
ATOM 1462 O O . THR A 1 183 ? 6.800 -17.537 13.212 1.00 74.56 183 THR A O 1
ATOM 1465 N N . LEU A 1 184 ? 7.371 -18.512 11.270 1.00 58.84 184 LEU A N 1
ATOM 1466 C CA . LEU A 1 184 ? 6.560 -19.720 11.445 1.00 58.84 184 LEU A CA 1
ATOM 1467 C C . LEU A 1 184 ? 7.242 -20.665 12.453 1.00 58.84 184 LEU A C 1
ATOM 1469 O O . LEU A 1 184 ? 7.679 -21.752 12.085 1.00 58.84 184 LEU A O 1
ATOM 1473 N N . GLU A 1 185 ? 7.412 -20.254 13.709 1.00 46.12 185 GLU A N 1
ATOM 1474 C CA . GLU A 1 185 ? 7.830 -21.192 14.751 1.00 46.12 185 GLU A CA 1
ATOM 1475 C C . GLU A 1 185 ? 6.624 -22.013 15.220 1.00 46.12 185 GLU A C 1
ATOM 1477 O O . GLU A 1 185 ? 5.544 -21.492 15.500 1.00 46.12 185 GLU A O 1
ATOM 1482 N N . ALA A 1 186 ? 6.822 -23.331 15.210 1.00 43.47 186 ALA A N 1
ATOM 1483 C CA . ALA A 1 186 ? 5.824 -24.376 15.346 1.00 43.47 186 ALA A CA 1
ATOM 1484 C C . ALA A 1 186 ? 4.902 -24.194 16.561 1.00 43.47 186 ALA A C 1
ATOM 1486 O O . ALA A 1 186 ? 5.317 -24.343 17.709 1.00 43.47 186 ALA A O 1
ATOM 1487 N N . SER A 1 187 ? 3.608 -24.019 16.301 1.00 40.72 187 SER A N 1
ATOM 1488 C CA . SER A 1 187 ? 2.537 -24.245 17.274 1.00 40.72 187 SER A CA 1
ATOM 1489 C C . SER A 1 187 ? 2.273 -25.746 17.492 1.00 40.72 187 SER A C 1
ATOM 1491 O O . SER A 1 187 ? 1.122 -26.170 17.498 1.00 40.72 187 SER A O 1
ATOM 1493 N N . ASP A 1 188 ? 3.329 -26.547 17.649 1.00 41.62 188 ASP A N 1
ATOM 1494 C CA . ASP A 1 188 ? 3.272 -27.924 18.147 1.00 41.62 188 ASP A CA 1
ATOM 1495 C C . ASP A 1 188 ? 3.982 -27.962 19.506 1.00 41.62 188 ASP A C 1
ATOM 1497 O O . ASP A 1 188 ? 5.125 -28.394 19.651 1.00 41.62 188 ASP A O 1
ATOM 1501 N N . GLN A 1 189 ? 3.288 -27.486 20.537 1.00 32.25 189 GLN A N 1
ATOM 1502 C CA . GLN A 1 189 ? 3.501 -28.002 21.883 1.00 32.25 189 GLN A CA 1
ATOM 1503 C C . GLN A 1 189 ? 2.206 -28.698 22.306 1.00 32.25 189 GLN A C 1
ATOM 1505 O O . GLN A 1 189 ? 1.208 -28.011 22.539 1.00 32.25 189 GLN A O 1
ATOM 1510 N N . PRO A 1 190 ? 2.172 -30.042 22.393 1.00 44.38 190 PRO A N 1
ATOM 1511 C CA . PRO A 1 190 ? 1.049 -30.710 23.021 1.00 44.38 190 PRO A CA 1
ATOM 1512 C C . PRO A 1 190 ? 0.999 -30.263 24.482 1.00 44.38 190 PRO A C 1
ATOM 1514 O O . PRO A 1 190 ? 1.990 -30.357 25.208 1.00 44.38 190 PRO A O 1
ATOM 1517 N N . GLN A 1 191 ? -0.161 -29.759 24.900 1.00 40.00 191 GLN A N 1
ATOM 1518 C CA . GLN A 1 191 ? -0.467 -29.556 26.309 1.00 40.00 191 GLN A CA 1
ATOM 1519 C C . GLN A 1 191 ? -0.302 -30.904 27.017 1.00 40.00 191 GLN A C 1
ATOM 1521 O O . GLN A 1 191 ? -1.098 -31.821 26.819 1.00 40.00 191 GLN A O 1
ATOM 1526 N N . ALA A 1 192 ? 0.776 -31.036 27.789 1.00 41.88 192 ALA A N 1
ATOM 1527 C CA . ALA A 1 192 ? 0.948 -32.150 28.700 1.00 41.88 192 ALA A CA 1
ATOM 1528 C C . ALA A 1 192 ? -0.108 -32.017 29.804 1.00 41.88 192 ALA A C 1
ATOM 1530 O O . ALA A 1 192 ? -0.132 -31.021 30.531 1.00 41.88 192 ALA A O 1
ATOM 1531 N N . VAL A 1 193 ? -1.001 -33.006 29.842 1.00 46.81 193 VAL A N 1
ATOM 1532 C CA . VAL A 1 193 ? -1.920 -33.306 30.947 1.00 46.81 193 VAL A CA 1
ATOM 1533 C C . VAL A 1 193 ? -1.133 -33.916 32.099 1.00 46.81 193 VAL A C 1
ATOM 1535 O O . VAL A 1 193 ? -0.247 -34.753 31.808 1.00 46.81 193 VAL A O 1
#